Protein AF-A0A2J7ZTP8-F1 (afdb_monomer_lite)

InterPro domains:
  IPR006076 FAD dependent oxidoreductase [PF01266] (6-128)
  IPR036188 FAD/NAD(P)-binding domain superfamily [G3DSA:3.50.50.60] (7-91)
  IPR036188 FAD/NAD(P)-binding domain superfamily [SSF51905] (6-85)

Secondary structure (DSSP, 8-state):
---TTT-----HHHHHHHHHHHHHTTTPPPPPS-EEEEEEESSGGG-EEEEEEETTEEEE-S------GGGTTHHHHHHHHTTS-GGGS------B--EEEE--SS---S--EE--EEE---------PPP----------------PPP-------PEEE--EEEE-TTS-EEEE---BTTSPPPTT-GGGPPP-HHHHHHHHHHHHHH-GGG-S-EE--HHHHHHHHHHSPP-----PPPPP---

pLDDT: mean 74.75, std 25.13, range [25.3, 98.56]

Sequence (247 aa):
MGGPTTTAQVHPALLTRALIAAAVARGAVLVRGCAEGLRVEGGGQERRVTGVLVDGSVLPADAAVVAMGPWSDALRGWLAAAGLPASCAPRISGQKYHSVVLRPHAPVTNHMLFTGFNGGVETATPSLGSSAHTGSASSRRANNTHAQPPASSGARVGRSVEPELYPRPDGTVYACGEPQSDVPVPPGGAAEVTVDAARADSIVAAAASLASCLKGRQQQHQQQQQQHQQQQPVPCFQATKPAGDSS

Radius of gyration: 28.84 Å; chains: 1; bounding box: 101×72×66 Å

Structure (mmCIF, N/CA/C/O backbone):
data_AF-A0A2J7ZTP8-F1
#
_entry.id   AF-A0A2J7ZTP8-F1
#
loop_
_atom_site.group_PDB
_atom_site.id
_atom_site.type_symbol
_atom_site.label_ato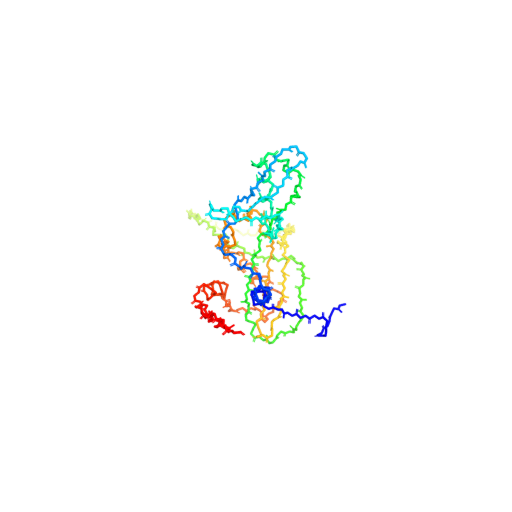m_id
_atom_site.label_alt_id
_atom_site.label_comp_id
_atom_site.label_asym_id
_atom_site.label_entity_id
_atom_site.label_seq_id
_atom_site.pdbx_PDB_ins_code
_atom_site.Cartn_x
_atom_site.Cartn_y
_atom_site.Cartn_z
_atom_site.occupancy
_atom_site.B_iso_or_equiv
_atom_site.auth_seq_id
_atom_site.auth_comp_id
_atom_site.auth_asym_id
_atom_site.auth_atom_id
_atom_site.pdbx_PDB_model_num
ATOM 1 N N . MET A 1 1 ? 19.315 -18.081 -3.385 1.00 59.41 1 MET A N 1
ATOM 2 C CA . MET A 1 1 ? 18.515 -17.365 -4.404 1.00 59.41 1 MET A CA 1
ATOM 3 C C . MET A 1 1 ? 17.276 -18.184 -4.714 1.00 59.41 1 MET A C 1
ATOM 5 O O . MET A 1 1 ? 17.385 -19.403 -4.749 1.00 59.41 1 MET A O 1
ATOM 9 N N . GLY A 1 2 ? 16.119 -17.541 -4.883 1.00 66.69 2 GLY A N 1
ATOM 10 C CA . GLY A 1 2 ? 14.907 -18.214 -5.359 1.00 66.69 2 GLY A CA 1
ATOM 11 C C . GLY A 1 2 ? 14.953 -18.480 -6.872 1.00 66.69 2 GLY A C 1
ATOM 12 O O . GLY A 1 2 ? 15.763 -17.882 -7.574 1.00 66.69 2 GLY A O 1
ATOM 13 N N . GLY A 1 3 ? 14.113 -19.389 -7.366 1.00 73.19 3 GLY A N 1
ATOM 14 C CA . GLY A 1 3 ? 14.010 -19.775 -8.778 1.00 73.19 3 GLY A CA 1
ATOM 15 C C . GLY A 1 3 ? 12.546 -19.891 -9.222 1.00 73.19 3 GLY A C 1
ATOM 16 O O . GLY A 1 3 ? 11.662 -19.639 -8.409 1.00 73.19 3 GLY A O 1
ATOM 17 N N . PRO A 1 4 ? 12.251 -20.308 -10.468 1.00 78.88 4 PRO A N 1
ATOM 18 C CA . PRO A 1 4 ? 10.886 -20.289 -11.017 1.00 78.88 4 PRO A CA 1
ATOM 19 C C . PRO A 1 4 ? 9.835 -21.083 -10.224 1.00 78.88 4 PRO A C 1
ATOM 21 O O . PRO A 1 4 ? 8.642 -20.851 -10.381 1.00 78.88 4 PRO A O 1
ATOM 24 N N . THR A 1 5 ? 10.262 -22.030 -9.385 1.00 86.94 5 THR A N 1
ATOM 25 C CA . THR A 1 5 ? 9.388 -22.822 -8.506 1.00 86.94 5 THR A CA 1
ATOM 26 C C . THR A 1 5 ? 9.179 -22.199 -7.123 1.00 86.94 5 THR A C 1
ATOM 28 O O . THR A 1 5 ? 8.314 -22.651 -6.379 1.00 86.94 5 THR A O 1
ATOM 31 N N . THR A 1 6 ? 9.971 -21.189 -6.752 1.00 85.75 6 THR A N 1
ATOM 32 C CA . THR A 1 6 ? 9.978 -20.573 -5.414 1.00 85.75 6 THR A CA 1
ATOM 33 C C . THR A 1 6 ? 9.795 -19.058 -5.435 1.00 85.75 6 THR A C 1
ATOM 35 O O . THR A 1 6 ? 9.633 -18.452 -4.378 1.00 85.75 6 THR A O 1
ATOM 38 N N . THR A 1 7 ? 9.793 -18.433 -6.615 1.00 81.94 7 THR A N 1
ATOM 39 C CA . THR A 1 7 ? 9.526 -17.006 -6.801 1.00 81.94 7 THR A CA 1
ATOM 40 C C . THR A 1 7 ? 8.473 -16.792 -7.876 1.00 81.94 7 THR A C 1
ATOM 42 O O . THR A 1 7 ? 8.388 -17.527 -8.858 1.00 81.94 7 THR A O 1
ATOM 45 N N . ALA A 1 8 ? 7.660 -15.758 -7.690 1.00 82.75 8 ALA A N 1
ATOM 46 C CA . ALA A 1 8 ? 6.673 -15.329 -8.663 1.00 82.75 8 ALA A CA 1
ATOM 47 C C . ALA A 1 8 ? 6.577 -13.804 -8.648 1.00 82.75 8 ALA A C 1
ATOM 49 O O . ALA A 1 8 ? 6.705 -13.171 -7.600 1.00 82.75 8 ALA A O 1
ATOM 50 N N . GLN A 1 9 ? 6.323 -13.219 -9.814 1.00 82.62 9 GLN A N 1
ATOM 51 C CA . GLN A 1 9 ? 5.843 -11.847 -9.912 1.00 82.62 9 GLN A CA 1
ATOM 52 C C . GLN A 1 9 ? 4.316 -11.879 -9.930 1.00 82.62 9 GLN A C 1
ATOM 54 O O . GLN A 1 9 ? 3.710 -12.697 -10.621 1.00 82.62 9 GLN A O 1
ATOM 59 N N . VAL A 1 10 ? 3.690 -10.977 -9.185 1.00 86.44 10 VAL A N 1
ATOM 60 C CA . VAL A 1 10 ? 2.233 -10.815 -9.155 1.00 86.44 10 VAL A CA 1
ATOM 61 C C . VAL A 1 10 ? 1.872 -9.408 -9.589 1.00 86.44 10 VAL A C 1
ATOM 63 O O . VAL A 1 10 ? 2.667 -8.483 -9.446 1.00 86.44 10 VAL A O 1
ATOM 66 N N . HIS A 1 11 ? 0.649 -9.224 -10.078 1.00 86.06 11 HIS A N 1
ATOM 67 C CA . HIS A 1 11 ? 0.088 -7.892 -10.256 1.00 86.06 11 HIS A CA 1
ATOM 68 C C . HIS A 1 11 ? -0.512 -7.431 -8.916 1.00 86.06 11 HIS A C 1
ATOM 70 O O . HIS A 1 11 ? -1.573 -7.943 -8.544 1.00 86.06 11 HIS A O 1
ATOM 76 N N . PRO A 1 12 ? 0.074 -6.447 -8.202 1.00 88.12 12 PRO A N 1
ATOM 77 C CA . PRO A 1 12 ? -0.329 -6.143 -6.825 1.00 88.12 12 PRO A CA 1
ATOM 78 C C . PRO A 1 12 ? -1.813 -5.787 -6.698 1.00 88.12 12 PRO A C 1
ATOM 80 O O . PRO A 1 12 ? -2.516 -6.348 -5.866 1.00 88.12 12 PRO A O 1
ATOM 83 N N . ALA A 1 13 ? -2.335 -4.940 -7.594 1.00 88.25 13 ALA A N 1
ATOM 84 C CA . ALA A 1 13 ? -3.748 -4.560 -7.554 1.00 88.25 13 ALA A CA 1
ATOM 85 C C . ALA A 1 13 ? -4.714 -5.742 -7.771 1.00 88.25 13 ALA A C 1
ATOM 87 O O . ALA A 1 13 ? -5.760 -5.796 -7.127 1.00 88.25 13 ALA A O 1
ATOM 88 N N . LEU A 1 14 ? -4.380 -6.691 -8.655 1.00 92.56 14 LEU A N 1
ATOM 89 C CA . LEU A 1 14 ? -5.219 -7.870 -8.886 1.00 92.56 14 LEU A CA 1
ATOM 90 C C . LEU A 1 14 ? -5.150 -8.828 -7.697 1.00 92.56 14 LEU A C 1
ATOM 92 O O . LEU A 1 14 ? -6.191 -9.326 -7.277 1.00 92.56 14 LEU A O 1
ATOM 96 N N . LEU A 1 15 ? -3.962 -9.021 -7.114 1.00 94.81 15 LEU A N 1
ATOM 97 C CA . LEU A 1 15 ? -3.799 -9.815 -5.898 1.00 94.81 15 LEU A CA 1
ATOM 98 C C . LEU A 1 15 ? -4.639 -9.241 -4.749 1.00 94.81 15 LEU A C 1
ATOM 100 O O . LEU A 1 15 ? -5.431 -9.968 -4.156 1.00 94.81 15 LEU A O 1
ATOM 104 N N . THR A 1 16 ? -4.541 -7.935 -4.478 1.00 95.25 16 THR A N 1
ATOM 105 C CA . THR A 1 16 ? -5.334 -7.275 -3.429 1.00 95.25 16 THR A CA 1
ATOM 106 C C . THR A 1 16 ? -6.833 -7.443 -3.669 1.00 95.25 16 THR A C 1
ATOM 108 O O . THR A 1 16 ? -7.566 -7.806 -2.752 1.00 95.25 16 THR A O 1
ATOM 111 N N . ARG A 1 17 ? -7.306 -7.233 -4.905 1.00 96.06 17 ARG A N 1
ATOM 112 C CA . ARG A 1 17 ? -8.724 -7.418 -5.255 1.00 96.06 17 ARG A CA 1
ATOM 113 C C . ARG A 1 17 ? -9.182 -8.858 -5.037 1.00 96.06 17 ARG A C 1
ATOM 115 O O . ARG A 1 17 ? -10.258 -9.058 -4.485 1.00 96.06 17 ARG A O 1
ATOM 122 N N . ALA A 1 18 ? -8.371 -9.840 -5.427 1.00 97.38 18 ALA A N 1
ATOM 123 C CA . ALA A 1 18 ? -8.681 -11.251 -5.233 1.00 97.38 18 ALA A CA 1
ATOM 124 C C . ALA A 1 18 ? -8.757 -11.623 -3.744 1.00 97.38 18 ALA A C 1
ATOM 126 O O . ALA A 1 18 ? -9.699 -12.297 -3.333 1.00 97.38 18 ALA A O 1
ATOM 127 N N . LEU A 1 19 ? -7.819 -11.139 -2.922 1.00 97.88 19 LEU A N 1
ATOM 128 C CA . LEU A 1 19 ? -7.823 -11.372 -1.474 1.00 97.88 19 LEU A CA 1
ATOM 129 C C . LEU A 1 19 ? -9.050 -10.749 -0.796 1.00 97.88 19 LEU A C 1
ATOM 131 O O . LEU A 1 19 ? -9.714 -11.415 -0.004 1.00 97.88 19 LEU A O 1
ATOM 135 N N . ILE A 1 20 ? -9.399 -9.507 -1.148 1.00 98.00 20 ILE A N 1
ATOM 136 C CA . ILE A 1 20 ? -10.604 -8.842 -0.635 1.00 98.00 20 ILE A CA 1
ATOM 137 C C . ILE A 1 20 ? -11.869 -9.582 -1.077 1.00 98.00 20 ILE A C 1
ATOM 139 O O . ILE A 1 20 ? -12.732 -9.858 -0.247 1.00 98.00 20 ILE A O 1
ATOM 143 N N . ALA A 1 21 ? -11.973 -9.965 -2.352 1.00 97.69 21 ALA A N 1
ATOM 144 C CA . ALA A 1 21 ? -13.114 -10.729 -2.852 1.00 97.69 21 ALA A CA 1
ATOM 145 C C . ALA A 1 21 ? -13.264 -12.069 -2.114 1.00 97.69 21 ALA A C 1
ATOM 147 O O . ALA A 1 21 ? -14.368 -12.444 -1.725 1.00 97.69 21 ALA A O 1
ATOM 148 N N . ALA A 1 22 ? -12.154 -12.761 -1.853 1.00 98.50 22 ALA A N 1
ATOM 149 C CA . ALA A 1 22 ? -12.145 -14.012 -1.106 1.00 98.50 22 ALA A CA 1
ATOM 150 C C . ALA A 1 22 ? -12.544 -13.835 0.372 1.00 98.50 22 ALA A C 1
ATOM 152 O O . ALA A 1 22 ? -13.130 -14.751 0.952 1.00 98.50 22 ALA A O 1
ATOM 153 N N . ALA A 1 23 ? -12.237 -12.692 0.992 1.00 98.25 23 ALA A N 1
ATOM 154 C CA . ALA A 1 23 ? -12.706 -12.360 2.337 1.00 98.25 23 ALA A CA 1
ATOM 155 C C . ALA A 1 23 ? -14.214 -12.058 2.347 1.00 98.25 23 ALA A C 1
ATOM 157 O O . ALA A 1 23 ? -14.940 -12.584 3.190 1.00 98.25 23 ALA A O 1
ATOM 158 N N . VAL A 1 24 ? -14.701 -11.281 1.374 1.00 98.44 24 VAL A N 1
ATOM 159 C CA . VAL A 1 24 ? -16.133 -10.968 1.229 1.00 98.44 24 VAL A CA 1
ATOM 160 C C . VAL A 1 24 ? -16.957 -12.231 0.980 1.00 98.44 24 VAL A C 1
ATOM 162 O O . VAL A 1 24 ? -17.985 -12.430 1.620 1.00 98.44 24 VAL A O 1
ATOM 165 N N . ALA A 1 25 ? -16.469 -13.148 0.142 1.00 98.31 25 ALA A N 1
ATOM 166 C CA . ALA A 1 25 ? -17.105 -14.448 -0.088 1.00 98.31 25 ALA A CA 1
ATOM 167 C C . ALA A 1 25 ? -17.212 -15.316 1.184 1.00 98.31 25 ALA A C 1
ATOM 169 O O . ALA A 1 25 ? -18.030 -16.229 1.236 1.00 98.31 25 ALA A O 1
ATOM 170 N N . ARG A 1 26 ? -16.404 -15.031 2.215 1.00 98.56 26 ARG A N 1
ATOM 171 C CA . ARG A 1 26 ? -16.456 -15.677 3.538 1.00 98.56 26 ARG A CA 1
ATOM 172 C C . ARG A 1 26 ? -17.257 -14.879 4.574 1.00 98.56 26 ARG A C 1
ATOM 174 O O . ARG A 1 26 ? -17.213 -15.214 5.752 1.00 98.56 26 ARG A O 1
ATOM 181 N N . GLY A 1 27 ? -17.981 -13.842 4.153 1.00 98.25 27 GLY A N 1
ATOM 182 C CA . GLY A 1 27 ? -18.868 -13.053 5.010 1.00 98.25 27 GLY A CA 1
ATOM 183 C C . GLY A 1 27 ? -18.291 -11.725 5.503 1.00 98.25 27 GLY A C 1
ATOM 184 O O . GLY A 1 27 ? -18.960 -11.036 6.269 1.00 98.25 27 GLY A O 1
ATOM 185 N N . ALA A 1 28 ? -17.086 -11.328 5.078 1.00 98.06 28 ALA A N 1
ATOM 186 C CA . ALA A 1 28 ? -16.592 -9.986 5.379 1.00 98.06 28 ALA A CA 1
ATOM 187 C C . ALA A 1 28 ? -17.399 -8.915 4.622 1.00 98.06 28 ALA A C 1
ATOM 189 O O . ALA A 1 28 ? -17.805 -9.113 3.477 1.00 98.06 28 ALA A O 1
ATOM 190 N N . VAL A 1 29 ? -17.569 -7.742 5.231 1.00 97.44 29 VAL A N 1
ATOM 191 C CA . VAL A 1 29 ? -18.181 -6.579 4.577 1.00 97.44 29 VAL A CA 1
ATOM 192 C C . VAL A 1 29 ? -17.081 -5.601 4.183 1.00 97.44 29 VAL A C 1
ATOM 194 O O . VAL A 1 29 ? -16.321 -5.135 5.029 1.00 97.44 29 VAL A O 1
ATOM 197 N N . LEU A 1 30 ? -16.990 -5.286 2.889 1.00 96.62 30 LEU A N 1
ATOM 198 C CA . LEU A 1 30 ? -16.083 -4.255 2.395 1.00 96.62 30 LEU A CA 1
ATOM 199 C C . LEU A 1 30 ? -16.766 -2.889 2.472 1.00 96.62 30 LEU A C 1
ATOM 201 O O . LEU A 1 30 ? -17.720 -2.632 1.740 1.00 96.62 30 LEU A O 1
ATOM 205 N N . VAL A 1 31 ? -16.216 -1.996 3.291 1.00 95.94 31 VAL A N 1
ATOM 206 C CA . VAL A 1 31 ? -16.596 -0.581 3.320 1.00 95.94 31 VAL A CA 1
ATOM 207 C C . VAL A 1 31 ? -15.525 0.230 2.597 1.00 95.94 31 VAL A C 1
ATOM 209 O O . VAL A 1 31 ? -14.333 0.057 2.846 1.00 95.94 31 VAL A O 1
ATOM 212 N N . ARG A 1 32 ? -15.943 1.096 1.669 1.00 94.69 32 ARG A N 1
ATOM 213 C CA . ARG A 1 32 ? -15.068 2.069 1.004 1.00 94.69 32 ARG A CA 1
ATOM 214 C C . ARG A 1 32 ? -15.322 3.435 1.625 1.00 94.69 32 ARG A C 1
ATOM 216 O O . ARG A 1 32 ? -16.438 3.923 1.513 1.00 94.69 32 ARG A O 1
ATOM 223 N N . GLY A 1 33 ? -14.297 4.007 2.241 1.00 93.25 33 GLY A N 1
ATOM 224 C CA . GLY A 1 33 ? -14.346 5.309 2.899 1.00 93.25 33 GLY A CA 1
ATOM 225 C C . GLY A 1 33 ? -12.999 5.662 3.522 1.00 93.25 33 GLY A C 1
ATOM 226 O O . GLY A 1 33 ? -12.070 4.844 3.495 1.00 93.25 33 GLY A O 1
ATOM 227 N N . CYS A 1 34 ? -12.881 6.867 4.066 1.00 94.62 34 CYS A N 1
ATOM 228 C CA . CYS A 1 34 ? -11.710 7.323 4.800 1.00 94.62 34 CYS A CA 1
ATOM 229 C C . CYS A 1 34 ? -11.894 7.053 6.294 1.00 94.62 34 CYS A C 1
ATOM 231 O O . CYS A 1 34 ? -12.847 7.536 6.896 1.00 94.62 34 CYS A O 1
ATOM 233 N N . ALA A 1 35 ? -10.990 6.285 6.907 1.00 95.44 35 ALA A N 1
ATOM 234 C CA . ALA A 1 35 ? -10.964 6.153 8.360 1.00 95.44 35 ALA A CA 1
ATOM 235 C C . ALA A 1 35 ? -10.335 7.411 8.977 1.00 95.44 35 ALA A C 1
ATOM 23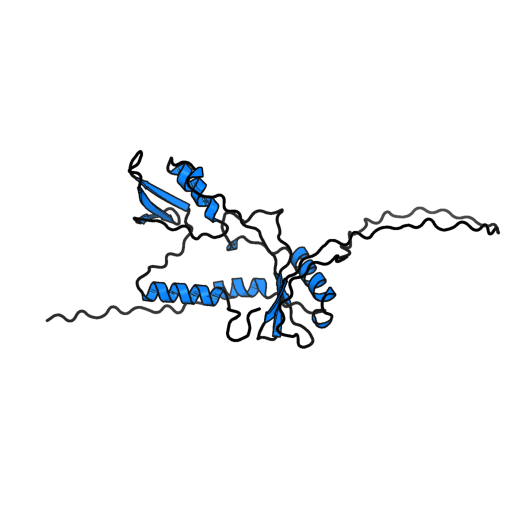7 O O . ALA A 1 35 ? -9.232 7.804 8.605 1.00 95.44 35 ALA A O 1
ATOM 238 N N . GLU A 1 36 ? -11.032 8.017 9.931 1.00 95.38 36 GLU A N 1
ATOM 239 C CA . GLU A 1 36 ? -10.715 9.345 10.474 1.00 95.38 36 GLU A CA 1
ATOM 240 C C . GLU A 1 36 ? -10.457 9.323 11.984 1.00 95.38 36 GLU A C 1
ATOM 242 O O . GLU A 1 36 ? -9.932 10.290 12.539 1.00 95.38 36 GLU A O 1
ATOM 247 N N . GLY A 1 37 ? -10.819 8.235 12.667 1.00 95.88 37 GLY A N 1
ATOM 248 C CA . GLY A 1 37 ? -10.725 8.160 14.118 1.00 95.88 37 GLY A CA 1
ATOM 249 C C . GLY A 1 37 ? -11.194 6.842 14.717 1.00 95.88 37 GLY A C 1
ATOM 250 O O . GLY A 1 37 ? -11.766 5.984 14.045 1.00 95.88 37 GLY A O 1
ATOM 251 N N . LEU A 1 38 ? -10.982 6.707 16.024 1.00 96.12 38 LEU A N 1
ATOM 252 C CA . LEU A 1 38 ? -11.539 5.632 16.840 1.00 96.12 38 LEU A CA 1
ATOM 253 C C . LEU A 1 38 ? -12.601 6.199 17.773 1.00 96.12 38 LEU A C 1
ATOM 255 O O . LEU A 1 38 ? -12.416 7.268 18.356 1.00 96.12 38 LEU A O 1
ATOM 259 N N . ARG A 1 39 ? -13.675 5.439 17.978 1.00 95.31 39 ARG A N 1
ATOM 260 C CA . ARG A 1 39 ? -14.579 5.650 19.102 1.00 95.31 39 ARG A CA 1
ATOM 261 C C . ARG A 1 39 ? -14.152 4.739 20.244 1.00 95.31 39 ARG A C 1
ATOM 263 O O . ARG A 1 39 ? -14.039 3.526 20.072 1.00 95.31 39 ARG A O 1
ATOM 270 N N . VAL A 1 40 ? -13.896 5.347 21.395 1.00 93.81 40 VAL A N 1
ATOM 271 C CA . VAL A 1 40 ? -13.475 4.665 22.619 1.00 93.81 40 VAL A CA 1
ATOM 272 C C . VAL A 1 40 ? -14.421 5.082 23.733 1.00 93.81 40 VAL A C 1
ATOM 274 O O . VAL A 1 40 ? -14.728 6.265 23.874 1.00 93.81 40 VAL A O 1
ATOM 277 N N . GLU A 1 41 ? -14.878 4.115 24.515 1.00 92.44 41 GLU A N 1
ATOM 278 C CA . GLU A 1 41 ? -15.743 4.339 25.674 1.00 92.44 41 GLU A CA 1
ATOM 279 C C . GLU A 1 41 ? -15.098 3.759 26.940 1.00 92.44 41 GLU A C 1
ATOM 281 O O . GLU A 1 41 ? -14.129 2.998 26.864 1.00 92.44 41 GLU A O 1
ATOM 286 N N . GLY A 1 42 ? -15.614 4.152 28.107 1.00 87.44 42 GLY A N 1
ATOM 287 C CA . GLY A 1 42 ? -15.060 3.798 29.418 1.00 87.44 42 GLY A CA 1
ATOM 288 C C . GLY A 1 42 ? -13.983 4.770 29.922 1.00 87.44 42 GLY A C 1
ATOM 289 O O . GLY A 1 42 ? -13.683 5.789 29.299 1.00 87.44 42 GLY A O 1
ATOM 290 N N . GLY A 1 43 ? -13.396 4.458 31.080 1.00 83.25 43 GLY A N 1
ATOM 291 C CA . GLY A 1 43 ? -12.380 5.280 31.745 1.00 83.25 43 GLY A CA 1
ATOM 292 C C . GLY A 1 43 ? -11.257 4.439 32.351 1.00 83.25 43 GLY A C 1
ATOM 293 O O . GLY A 1 43 ? -11.410 3.245 32.590 1.00 83.25 43 GLY A O 1
ATOM 294 N N . GLY A 1 44 ? -10.092 5.051 32.588 1.00 78.62 44 GLY A N 1
ATOM 295 C CA . GLY A 1 44 ? -8.959 4.351 33.203 1.00 78.62 44 GLY A CA 1
ATOM 296 C C . GLY A 1 44 ? -8.505 3.129 32.393 1.00 78.62 44 GLY A C 1
ATOM 297 O O . GLY A 1 44 ? -8.188 3.276 31.209 1.00 78.62 44 GLY A O 1
ATOM 298 N N . GLN A 1 45 ? -8.463 1.964 33.050 1.00 76.88 45 GLN A N 1
ATOM 299 C CA . GLN A 1 45 ? -8.075 0.660 32.484 1.00 76.88 45 GLN A CA 1
ATOM 300 C C . GLN A 1 45 ? -9.213 -0.047 31.724 1.00 76.88 45 GLN A C 1
ATOM 302 O O . GLN A 1 45 ? -8.954 -1.004 31.007 1.00 76.88 45 GLN A O 1
ATOM 307 N N . GLU A 1 46 ? -10.457 0.421 31.842 1.00 84.81 46 GLU A N 1
ATOM 308 C CA . GLU A 1 46 ? -11.634 -0.210 31.217 1.00 84.81 46 GLU A CA 1
ATOM 309 C C . GLU A 1 46 ? -11.937 0.351 29.822 1.00 84.81 46 GLU A C 1
ATOM 311 O O . GLU A 1 46 ? -12.976 0.062 29.230 1.00 84.81 46 GLU A O 1
ATOM 316 N N . ARG A 1 47 ? -11.039 1.184 29.283 1.00 88.69 47 ARG A N 1
ATOM 317 C CA . ARG A 1 47 ? -11.227 1.778 27.963 1.00 88.69 47 ARG A CA 1
ATOM 318 C C . ARG A 1 47 ? -11.219 0.715 26.877 1.00 88.69 47 ARG A C 1
ATOM 320 O O . ARG A 1 47 ? -10.279 -0.070 26.768 1.00 88.69 47 ARG A O 1
ATOM 327 N N . ARG A 1 48 ? -12.236 0.757 26.019 1.00 92.25 48 ARG A N 1
ATOM 328 C CA . ARG A 1 48 ? -12.396 -0.183 24.911 1.00 92.25 48 ARG A CA 1
ATOM 329 C C . ARG A 1 48 ? -12.830 0.539 23.646 1.00 92.25 48 ARG A C 1
ATOM 331 O O . ARG A 1 48 ? -13.611 1.487 23.696 1.00 92.25 48 ARG A O 1
ATOM 338 N N . VAL A 1 49 ? -12.316 0.074 22.511 1.00 95.19 49 VAL A N 1
ATOM 339 C CA . VAL A 1 49 ? -12.810 0.493 21.197 1.00 95.19 49 VAL A CA 1
ATOM 340 C C . VAL A 1 49 ? -14.251 0.011 21.040 1.00 95.19 49 VAL A C 1
ATOM 342 O O . VAL A 1 49 ? -14.564 -1.141 21.338 1.00 95.19 49 VAL A O 1
ATOM 345 N N . THR A 1 50 ? -15.121 0.908 20.593 1.00 96.81 50 THR A N 1
ATOM 346 C CA . THR A 1 50 ? -16.525 0.609 20.273 1.00 96.81 50 THR A CA 1
ATOM 347 C C . THR A 1 50 ? -16.875 0.948 18.827 1.00 96.81 50 THR A C 1
ATOM 349 O O . THR A 1 50 ? -17.960 0.611 18.351 1.00 96.81 50 THR A O 1
ATOM 352 N N . GLY A 1 51 ? -15.953 1.571 18.088 1.00 97.25 51 GLY A N 1
ATOM 353 C CA . GLY A 1 51 ? -16.119 1.801 16.663 1.00 97.25 51 GLY A CA 1
ATOM 354 C C . GLY A 1 51 ? -14.957 2.524 16.001 1.00 97.25 51 GLY A C 1
ATOM 355 O O . GLY A 1 51 ? -13.996 2.948 16.646 1.00 97.25 51 GLY A O 1
ATOM 356 N N . VAL A 1 52 ? -15.083 2.685 14.690 1.00 97.75 52 VAL A N 1
ATOM 357 C CA . VAL A 1 52 ? -14.173 3.446 13.830 1.00 97.75 52 VAL A CA 1
ATOM 358 C C . VAL A 1 52 ? -14.982 4.542 13.146 1.00 97.75 52 VAL A C 1
ATOM 360 O O . VAL A 1 52 ? -16.067 4.277 12.634 1.00 97.75 52 VAL A O 1
ATOM 363 N N . LEU A 1 53 ? -14.477 5.773 13.155 1.00 97.25 53 LEU A N 1
ATOM 364 C CA . LEU A 1 53 ? -15.061 6.875 12.396 1.00 97.25 53 LEU A CA 1
ATOM 365 C C . LEU A 1 53 ? -14.635 6.735 10.933 1.00 97.25 53 LEU A C 1
ATOM 367 O O . LEU A 1 53 ? -13.437 6.715 10.652 1.00 97.25 53 LEU A O 1
ATOM 371 N N . VAL A 1 54 ? -15.603 6.618 10.030 1.00 96.88 54 VAL A N 1
ATOM 372 C CA . VAL A 1 54 ? -15.399 6.521 8.584 1.00 96.88 54 VAL A CA 1
ATOM 373 C C . VAL A 1 54 ? -16.301 7.530 7.885 1.00 96.88 54 VAL A C 1
ATOM 375 O O . VAL A 1 54 ? -17.520 7.462 8.043 1.00 96.88 54 VAL A O 1
ATOM 378 N N . ASP A 1 55 ? -15.705 8.464 7.141 1.00 95.19 55 ASP A N 1
ATOM 379 C CA . ASP A 1 55 ? -16.395 9.568 6.454 1.00 95.19 55 ASP A CA 1
ATOM 380 C C . ASP A 1 55 ? -17.422 10.282 7.364 1.00 95.19 55 ASP A C 1
ATOM 382 O O . ASP A 1 55 ? -18.604 10.426 7.034 1.00 95.19 55 ASP A O 1
ATOM 386 N N . GLY A 1 56 ? -17.005 10.652 8.580 1.00 94.88 56 GLY A N 1
ATOM 387 C CA . GLY A 1 56 ? -17.867 11.287 9.583 1.00 94.88 56 GLY A CA 1
ATOM 388 C C . GLY A 1 56 ? -18.906 10.384 10.270 1.00 94.88 56 GLY A C 1
ATOM 389 O O . GLY A 1 56 ? -19.581 10.842 11.193 1.00 94.88 56 GLY A O 1
ATOM 390 N N . SER A 1 57 ? -19.034 9.108 9.889 1.00 96.56 57 SER A N 1
ATOM 391 C CA . SER A 1 57 ? -19.985 8.153 10.481 1.00 96.56 57 SER A CA 1
ATOM 392 C C . SER A 1 57 ? -19.292 7.080 11.319 1.00 96.56 57 SER A C 1
ATOM 394 O O . SER A 1 57 ? -18.222 6.593 10.971 1.00 96.56 57 SER A O 1
ATOM 396 N N . VAL A 1 58 ? -19.897 6.667 12.435 1.00 97.25 58 VAL A N 1
ATOM 397 C CA . VAL A 1 58 ? -19.320 5.614 13.286 1.00 97.25 58 VAL A CA 1
ATOM 398 C C . VAL A 1 58 ? -19.738 4.239 12.774 1.00 97.25 58 VAL A C 1
ATOM 400 O O . VAL A 1 58 ? -20.922 3.908 12.770 1.00 97.25 58 VAL A O 1
ATOM 403 N N . LEU A 1 59 ? -18.755 3.416 12.413 1.00 97.56 59 LEU A N 1
ATOM 404 C CA . LEU A 1 59 ? -18.921 1.981 12.209 1.00 97.56 59 LEU A CA 1
ATOM 405 C C . LEU A 1 59 ? -18.681 1.254 13.541 1.00 97.56 59 LEU A C 1
ATOM 407 O O . LEU A 1 59 ? -17.558 1.320 14.053 1.00 97.56 59 LEU A O 1
ATOM 411 N N . PRO A 1 60 ? -19.689 0.572 14.117 1.00 97.69 60 PRO A N 1
ATOM 412 C CA . PRO A 1 60 ? -19.525 -0.168 15.363 1.00 97.69 60 PRO A CA 1
ATOM 413 C C . PRO A 1 60 ? -18.487 -1.282 15.225 1.00 97.69 60 PRO A C 1
ATOM 415 O O . PRO A 1 60 ? -18.507 -2.044 14.259 1.00 97.69 60 PRO A O 1
ATOM 418 N N . ALA A 1 61 ? -17.583 -1.377 16.195 1.00 96.88 61 ALA A N 1
ATOM 419 C CA . ALA A 1 61 ? -16.543 -2.392 16.218 1.00 96.88 61 ALA A CA 1
ATOM 420 C C . ALA A 1 61 ? -16.039 -2.629 17.641 1.00 96.88 61 ALA A C 1
ATOM 422 O O . ALA A 1 61 ? -15.719 -1.699 18.371 1.00 96.88 61 ALA A O 1
ATOM 423 N N . ASP A 1 62 ? -15.895 -3.896 17.997 1.00 96.25 62 ASP A N 1
ATOM 424 C CA . ASP A 1 62 ? -15.362 -4.341 19.285 1.00 96.25 62 ASP A CA 1
ATOM 425 C C . ASP A 1 62 ? -13.829 -4.324 19.358 1.00 96.25 62 ASP A C 1
ATOM 427 O O . ASP A 1 62 ? -13.232 -4.347 20.437 1.00 96.25 62 ASP A O 1
ATOM 431 N N . ALA A 1 63 ? -13.195 -4.319 18.188 1.00 95.38 63 ALA A N 1
ATOM 432 C CA . ALA A 1 63 ? -11.761 -4.265 17.989 1.00 95.38 63 ALA A CA 1
ATOM 433 C C . ALA A 1 63 ? -11.467 -3.593 16.642 1.00 95.38 63 ALA A C 1
ATOM 435 O O . ALA A 1 63 ? -12.240 -3.724 15.693 1.00 95.38 63 ALA A O 1
ATOM 436 N N . ALA A 1 64 ? -10.327 -2.911 16.547 1.00 95.31 64 ALA A N 1
ATOM 437 C CA . ALA A 1 64 ? -9.852 -2.301 15.311 1.00 95.31 64 ALA A CA 1
ATOM 438 C C . ALA A 1 64 ? -8.416 -2.750 15.022 1.00 95.31 64 ALA A C 1
ATOM 440 O O . ALA A 1 64 ? -7.552 -2.692 15.898 1.00 95.31 64 ALA A O 1
ATOM 441 N N . VAL A 1 65 ? -8.158 -3.178 13.785 1.00 96.12 65 VAL A N 1
ATOM 442 C CA . VAL A 1 65 ? -6.814 -3.508 13.294 1.00 96.12 65 VAL A CA 1
ATOM 443 C C . VAL A 1 65 ? -6.380 -2.418 12.325 1.00 96.12 65 VAL A C 1
ATOM 445 O O . VAL A 1 65 ? -7.047 -2.168 11.323 1.00 96.12 65 VAL A O 1
ATOM 448 N N . VAL A 1 66 ? -5.250 -1.774 12.611 1.00 94.75 66 VAL A N 1
ATOM 449 C CA . VAL A 1 66 ? -4.699 -0.718 11.757 1.00 94.75 66 VAL A CA 1
ATOM 450 C C . VAL A 1 66 ? -3.715 -1.324 10.762 1.00 94.75 66 VAL A C 1
ATOM 452 O O . VAL A 1 66 ? -2.634 -1.768 11.135 1.00 94.75 66 VAL A O 1
ATOM 455 N N . ALA A 1 67 ? -4.096 -1.319 9.485 1.00 95.56 67 ALA A N 1
ATOM 456 C CA . ALA A 1 67 ? -3.292 -1.814 8.365 1.00 95.56 67 ALA A CA 1
ATOM 457 C C . ALA A 1 67 ? -3.163 -0.750 7.256 1.00 95.56 67 ALA A C 1
ATOM 459 O O . ALA A 1 67 ? -3.315 -1.039 6.072 1.00 95.56 67 ALA A O 1
ATOM 460 N N . MET A 1 68 ? -2.910 0.507 7.641 1.00 94.31 68 MET A N 1
ATOM 461 C CA . MET A 1 68 ? -2.955 1.676 6.744 1.00 94.31 68 MET A CA 1
ATOM 462 C C . MET A 1 68 ? -1.601 2.007 6.100 1.00 94.31 68 MET A C 1
ATOM 464 O O . MET A 1 68 ? -1.392 3.119 5.619 1.00 94.31 68 MET A O 1
ATOM 468 N N . GLY A 1 69 ? -0.650 1.067 6.110 1.00 93.31 69 GLY A N 1
ATOM 469 C CA . GLY A 1 69 ? 0.683 1.253 5.533 1.00 93.31 69 GLY A CA 1
ATOM 470 C C . GLY A 1 69 ? 1.347 2.553 6.019 1.00 93.31 69 GLY A C 1
ATOM 471 O O . GLY A 1 69 ? 1.403 2.768 7.235 1.00 93.31 69 GLY A O 1
ATOM 472 N N . PRO A 1 70 ? 1.810 3.440 5.115 1.00 91.62 70 PRO A N 1
ATOM 473 C CA . PRO A 1 70 ? 2.504 4.674 5.489 1.00 91.62 70 PRO A CA 1
ATOM 474 C C . PRO A 1 70 ? 1.621 5.694 6.231 1.00 91.62 70 PRO A C 1
ATOM 476 O O . PRO A 1 70 ? 2.159 6.617 6.833 1.00 91.62 70 PRO A O 1
ATOM 479 N N . TRP A 1 71 ? 0.293 5.524 6.234 1.00 94.25 71 TRP A N 1
ATOM 480 C CA . TRP A 1 71 ? -0.651 6.379 6.968 1.00 94.25 71 TRP A CA 1
ATOM 481 C C . TRP A 1 71 ? -0.929 5.897 8.397 1.00 94.25 71 TRP A C 1
ATOM 483 O O . TRP A 1 71 ? -1.709 6.513 9.120 1.00 94.25 71 TRP A O 1
ATOM 493 N N . SER A 1 72 ? -0.290 4.811 8.843 1.00 95.19 72 SER A N 1
ATOM 494 C CA . SER A 1 72 ? -0.562 4.224 10.163 1.00 95.19 72 SER A CA 1
ATOM 495 C C . SER A 1 72 ? -0.198 5.137 11.345 1.00 95.19 72 SER A C 1
ATOM 497 O O . SER A 1 72 ? -0.742 4.931 12.429 1.00 95.19 72 SER A O 1
ATOM 499 N N . ASP A 1 73 ? 0.639 6.174 11.165 1.00 94.25 73 ASP A N 1
ATOM 500 C CA . ASP A 1 73 ? 0.911 7.164 12.231 1.00 94.25 73 ASP A CA 1
ATOM 501 C C . ASP A 1 73 ? -0.345 7.930 12.665 1.00 94.25 73 ASP A C 1
ATOM 503 O O . ASP A 1 73 ? -0.403 8.405 13.799 1.00 94.25 73 ASP A O 1
ATOM 507 N N . ALA A 1 74 ? -1.372 8.015 11.807 1.00 94.06 74 ALA A N 1
ATOM 508 C CA . ALA A 1 74 ? -2.639 8.672 12.130 1.00 94.06 74 ALA A CA 1
ATOM 509 C C . ALA A 1 74 ? -3.287 8.099 13.404 1.00 94.06 74 ALA A C 1
ATOM 511 O O . ALA A 1 74 ? -3.885 8.846 14.181 1.00 94.06 74 ALA A O 1
ATOM 512 N N . LEU A 1 75 ? -3.065 6.806 13.693 1.00 95.69 75 LEU A N 1
ATOM 513 C CA . LEU A 1 75 ? -3.521 6.154 14.923 1.00 95.69 75 LEU A CA 1
ATOM 514 C C . LEU A 1 75 ? -3.066 6.907 16.180 1.00 95.69 75 LEU A C 1
ATOM 516 O O . LEU A 1 75 ? -3.808 6.994 17.153 1.00 95.69 75 LEU A O 1
ATOM 520 N N . ARG A 1 76 ? -1.863 7.487 16.174 1.00 95.88 76 ARG A N 1
ATOM 521 C CA . ARG A 1 76 ? -1.341 8.239 17.321 1.00 95.88 76 ARG A CA 1
ATOM 522 C C . ARG A 1 76 ? -2.176 9.484 17.611 1.00 95.88 76 ARG A C 1
ATOM 524 O O . ARG A 1 76 ? -2.404 9.798 18.778 1.00 95.88 76 ARG A O 1
ATOM 531 N N . GLY A 1 77 ? -2.640 10.162 16.561 1.00 95.88 77 GLY A N 1
ATOM 532 C CA . GLY A 1 77 ? -3.571 11.284 16.667 1.00 95.88 77 GLY A CA 1
ATOM 533 C C . GLY A 1 77 ? -4.937 10.837 17.185 1.00 95.88 77 GLY A C 1
ATOM 534 O O . GLY A 1 77 ? -5.485 11.469 18.083 1.00 95.88 77 GLY A O 1
ATOM 535 N N . TRP A 1 78 ? -5.444 9.703 16.696 1.00 95.75 78 TRP A N 1
ATOM 536 C CA . TRP A 1 78 ? -6.726 9.141 17.137 1.00 95.75 78 TRP A CA 1
ATOM 537 C C . TRP A 1 78 ? -6.709 8.729 18.611 1.00 95.75 78 TRP A C 1
ATOM 539 O O . TRP A 1 78 ? -7.653 9.011 19.342 1.00 95.75 78 TRP A O 1
ATOM 549 N N . LEU A 1 79 ? -5.613 8.119 19.072 1.00 93.94 79 LEU A N 1
ATOM 550 C CA . LEU A 1 79 ? -5.417 7.775 20.480 1.00 93.94 79 LEU A CA 1
ATOM 551 C C . LEU A 1 79 ? -5.362 9.031 21.354 1.00 93.94 79 LEU A C 1
ATOM 553 O O . LEU A 1 79 ? -6.062 9.092 22.361 1.00 93.94 79 LEU A O 1
ATOM 557 N N . ALA A 1 80 ? -4.597 10.049 20.947 1.00 94.44 80 ALA A N 1
ATOM 558 C CA . ALA A 1 80 ? -4.529 11.319 21.668 1.00 94.44 80 ALA A CA 1
ATOM 559 C C . ALA A 1 80 ? -5.903 12.001 21.769 1.00 94.44 80 ALA A C 1
ATOM 561 O O . ALA A 1 80 ? -6.287 12.441 22.852 1.00 94.44 80 ALA A O 1
ATOM 562 N N . ALA A 1 81 ? -6.671 12.024 20.675 1.00 92.88 81 ALA A N 1
ATOM 563 C CA . ALA A 1 81 ? -8.035 12.551 20.653 1.00 92.88 81 ALA A CA 1
ATOM 564 C C . ALA A 1 81 ? -8.992 11.757 21.564 1.00 92.88 81 ALA A C 1
ATOM 566 O O . ALA A 1 81 ? -9.890 12.336 22.168 1.00 92.88 81 ALA A O 1
ATOM 567 N N . ALA A 1 82 ? -8.759 10.453 21.733 1.00 89.75 82 ALA A N 1
ATOM 568 C CA . ALA A 1 82 ? -9.470 9.591 22.680 1.00 89.75 82 ALA A CA 1
ATOM 569 C C . ALA A 1 82 ? -8.922 9.662 24.128 1.00 89.75 82 ALA A C 1
ATOM 571 O O . ALA A 1 82 ? -9.250 8.822 24.973 1.00 89.75 82 ALA A O 1
ATOM 572 N N . GLY A 1 83 ? -8.046 10.629 24.434 1.00 89.62 83 GLY A N 1
ATOM 573 C CA . GLY A 1 83 ? -7.448 10.812 25.759 1.00 89.62 83 GLY A CA 1
ATOM 574 C C . GLY A 1 83 ? -6.451 9.716 26.160 1.00 89.62 83 GLY A C 1
ATOM 575 O O . GLY A 1 83 ? -6.192 9.520 27.351 1.00 89.62 83 GLY A O 1
ATOM 576 N N . LEU A 1 84 ? -5.931 8.951 25.197 1.00 89.12 84 LEU A N 1
ATOM 577 C CA . LEU A 1 84 ? -4.899 7.931 25.387 1.00 89.12 84 LEU A CA 1
ATOM 578 C C . LEU A 1 84 ? -3.520 8.480 24.984 1.00 89.12 84 LEU A C 1
ATOM 580 O O . LEU A 1 84 ? -3.421 9.302 24.072 1.00 89.12 84 LEU A O 1
ATOM 584 N N . PRO A 1 85 ? -2.423 8.024 25.612 1.00 91.50 85 PRO A N 1
ATOM 585 C CA . PRO A 1 85 ? -1.088 8.427 25.192 1.00 91.50 85 PRO A CA 1
ATOM 586 C C . PRO A 1 85 ? -0.806 8.015 23.743 1.00 91.50 85 PRO A C 1
ATOM 588 O O . PRO A 1 85 ? -0.882 6.841 23.385 1.00 91.50 85 PRO A O 1
ATOM 591 N N . ALA A 1 86 ? -0.370 8.965 22.914 1.00 93.50 86 ALA A N 1
ATOM 592 C CA . ALA A 1 86 ? 0.082 8.686 21.548 1.00 93.50 86 ALA A CA 1
ATOM 593 C C . ALA A 1 86 ? 1.243 7.670 21.494 1.00 93.50 86 ALA A C 1
ATOM 595 O O . ALA A 1 86 ? 1.478 7.045 20.463 1.00 93.50 86 ALA A O 1
ATOM 596 N N . SER A 1 87 ? 1.990 7.509 22.592 1.00 93.69 87 SER A N 1
ATOM 597 C CA . SER A 1 87 ? 3.063 6.520 22.738 1.00 93.69 87 SER A CA 1
ATOM 598 C C . SER A 1 87 ? 2.575 5.070 22.760 1.00 93.69 87 SER A C 1
ATOM 600 O O . SER A 1 87 ? 3.398 4.177 22.584 1.00 93.69 87 SER A O 1
ATOM 602 N N . CYS A 1 88 ? 1.272 4.821 22.921 1.00 89.94 88 CYS A N 1
ATOM 603 C CA . CYS A 1 88 ? 0.697 3.477 22.835 1.00 89.94 88 CYS A CA 1
ATOM 604 C C . CYS A 1 88 ? 0.742 2.884 21.415 1.00 89.94 88 CYS A C 1
ATOM 606 O O . CYS A 1 88 ? 0.545 1.683 21.262 1.00 89.94 88 CYS A O 1
ATOM 608 N N . ALA A 1 89 ? 1.013 3.694 20.387 1.00 92.56 89 ALA A N 1
ATOM 609 C CA . ALA A 1 89 ? 1.208 3.233 19.016 1.00 92.56 89 ALA A CA 1
ATOM 610 C C . ALA A 1 89 ? 2.625 3.565 18.514 1.00 92.56 89 ALA A C 1
ATOM 612 O O . ALA A 1 89 ? 3.167 4.621 18.860 1.00 92.56 89 ALA A O 1
ATOM 613 N N . PRO A 1 90 ? 3.250 2.704 17.689 1.00 93.31 90 PRO A N 1
ATOM 614 C CA . PRO A 1 90 ? 4.566 2.977 17.118 1.00 93.31 90 PRO A CA 1
ATOM 615 C C . PRO A 1 90 ? 4.525 4.180 16.169 1.00 93.31 90 PRO A C 1
ATOM 617 O O . PRO A 1 90 ? 3.480 4.512 15.612 1.00 93.31 90 PRO A O 1
ATOM 620 N N . ARG A 1 91 ? 5.677 4.832 15.979 1.00 93.31 91 ARG A N 1
ATOM 621 C CA . ARG A 1 91 ? 5.860 5.800 14.889 1.00 93.31 91 ARG A CA 1
ATOM 622 C C . ARG A 1 91 ? 5.988 5.037 13.580 1.00 93.31 91 ARG A C 1
ATOM 624 O O . ARG A 1 91 ? 6.863 4.179 13.484 1.00 93.31 91 ARG A O 1
ATOM 631 N N . ILE A 1 92 ? 5.168 5.365 12.590 1.00 91.75 92 ILE A N 1
ATOM 632 C CA . ILE A 1 92 ? 5.257 4.772 11.250 1.00 91.75 92 ILE A CA 1
ATOM 633 C C . ILE A 1 92 ? 5.301 5.900 10.232 1.00 91.75 92 ILE A C 1
ATOM 635 O O . ILE A 1 92 ? 4.366 6.677 10.136 1.00 91.75 92 ILE A O 1
ATOM 639 N N . SER A 1 93 ? 6.372 5.994 9.454 1.00 86.56 93 SER A N 1
ATOM 640 C CA . SER A 1 93 ? 6.463 6.947 8.349 1.00 86.56 93 SER A CA 1
ATOM 641 C C . SER A 1 93 ? 6.547 6.216 7.016 1.00 86.56 93 SER A C 1
ATOM 643 O O . SER A 1 93 ? 6.921 5.044 6.942 1.00 86.56 93 SER A O 1
ATOM 645 N N . GLY A 1 94 ? 6.168 6.917 5.951 1.00 86.31 94 GLY A N 1
ATOM 646 C CA . GLY A 1 94 ? 6.331 6.448 4.585 1.00 86.31 94 GLY A CA 1
ATOM 647 C C . GLY A 1 94 ? 7.361 7.262 3.821 1.00 86.31 94 GLY A C 1
ATOM 648 O O . GLY A 1 94 ? 7.667 8.401 4.169 1.00 86.31 94 GLY A O 1
ATOM 649 N N . GLN A 1 95 ? 7.843 6.674 2.736 1.00 85.75 95 GLN A N 1
ATOM 650 C CA . GLN A 1 95 ? 8.657 7.341 1.730 1.00 85.75 95 GLN A CA 1
ATOM 651 C C . GLN A 1 95 ? 7.954 7.225 0.384 1.00 85.75 95 GLN A C 1
ATOM 653 O O . GLN A 1 95 ? 7.319 6.210 0.086 1.00 85.75 95 GLN A O 1
ATOM 658 N N . LYS A 1 96 ? 8.071 8.267 -0.435 1.00 88.31 96 LYS A N 1
ATOM 659 C CA . LYS A 1 96 ? 7.569 8.239 -1.806 1.00 88.31 96 LYS A CA 1
ATOM 660 C C . LYS A 1 96 ? 8.654 7.742 -2.743 1.00 88.31 96 LYS A C 1
ATOM 662 O O . LYS A 1 96 ? 9.806 8.142 -2.623 1.00 88.31 96 LYS A O 1
ATOM 667 N N . TYR A 1 97 ? 8.254 6.932 -3.710 1.00 89.50 97 TYR A N 1
ATOM 668 C CA . TYR A 1 97 ? 9.124 6.425 -4.761 1.00 89.50 97 TYR A CA 1
ATOM 669 C C . TYR A 1 97 ? 8.501 6.720 -6.117 1.00 89.50 97 TYR A C 1
ATOM 671 O O . TYR A 1 97 ? 7.278 6.737 -6.259 1.00 89.50 97 TYR A O 1
ATOM 679 N N . HIS A 1 98 ? 9.359 6.943 -7.107 1.00 90.19 98 HIS A N 1
ATOM 680 C CA . HIS A 1 98 ? 8.955 7.068 -8.500 1.00 90.19 98 HIS A CA 1
ATOM 681 C C . HIS A 1 98 ? 9.381 5.818 -9.249 1.00 90.19 98 HIS A C 1
ATOM 683 O O . HIS A 1 98 ? 10.431 5.236 -8.971 1.00 90.19 98 HIS A O 1
ATOM 689 N N . SER A 1 99 ? 8.572 5.426 -10.222 1.00 91.69 99 SER A N 1
ATOM 690 C CA . SER A 1 99 ? 8.891 4.307 -11.090 1.00 91.69 99 SER A CA 1
ATOM 691 C C . SER A 1 99 ? 8.375 4.530 -12.496 1.00 91.69 99 SER A C 1
ATOM 693 O O . SER A 1 99 ? 7.469 5.324 -12.727 1.00 91.69 99 SER A O 1
ATOM 695 N N . VAL A 1 100 ? 8.973 3.832 -13.449 1.00 91.56 100 VAL A N 1
ATOM 696 C CA . VAL A 1 100 ? 8.638 3.905 -14.868 1.00 91.56 100 VAL A CA 1
ATOM 697 C C . VAL A 1 100 ? 8.505 2.498 -15.432 1.00 91.56 100 VAL A C 1
ATOM 699 O O . VAL A 1 100 ? 9.037 1.532 -14.884 1.00 91.56 100 VAL A O 1
ATOM 702 N N . VAL A 1 101 ? 7.800 2.381 -16.555 1.00 92.25 101 VAL A N 1
ATOM 703 C CA . VAL A 1 101 ? 7.757 1.150 -17.345 1.00 92.25 101 VAL A CA 1
ATOM 704 C C . VAL A 1 101 ? 8.413 1.425 -18.690 1.00 92.25 101 VAL A C 1
ATOM 706 O O . VAL A 1 101 ? 7.951 2.253 -19.475 1.00 92.25 101 VAL A O 1
ATOM 709 N N . LEU A 1 102 ? 9.510 0.727 -18.948 1.00 91.31 102 LEU A N 1
ATOM 710 C CA . LEU A 1 102 ? 10.312 0.850 -20.155 1.00 91.31 102 LEU A CA 1
ATOM 711 C C . LEU A 1 102 ? 9.978 -0.295 -21.107 1.00 91.31 102 LEU A C 1
ATOM 713 O O . LEU A 1 102 ? 9.749 -1.426 -20.671 1.00 91.31 102 LEU A O 1
ATOM 717 N N . ARG A 1 103 ? 9.979 -0.020 -22.414 1.00 92.81 103 ARG A N 1
ATOM 718 C CA . ARG A 1 103 ? 9.981 -1.072 -23.431 1.00 92.81 103 ARG A CA 1
ATOM 719 C C . ARG A 1 103 ? 11.383 -1.166 -24.035 1.00 92.81 103 ARG A C 1
ATOM 721 O O . ARG A 1 103 ? 11.749 -0.277 -24.800 1.00 92.81 103 ARG A O 1
ATOM 728 N N . PRO A 1 104 ? 12.146 -2.225 -23.727 1.00 91.38 104 PRO A N 1
ATOM 729 C CA . PRO A 1 104 ? 13.419 -2.479 -24.380 1.00 91.38 104 PRO A CA 1
ATOM 730 C C . PRO A 1 104 ? 13.258 -2.622 -25.900 1.00 91.38 104 PRO A C 1
ATOM 732 O O . PRO A 1 104 ? 12.248 -3.146 -26.375 1.00 91.38 104 PRO A O 1
ATOM 735 N N . HIS A 1 105 ? 14.267 -2.215 -26.671 1.00 90.25 105 HIS A N 1
ATOM 736 C CA . HIS A 1 105 ? 14.306 -2.448 -28.124 1.00 90.25 105 HIS A CA 1
ATOM 737 C C . HIS A 1 105 ? 14.986 -3.771 -28.520 1.00 90.25 105 HIS A C 1
ATOM 739 O O . HIS A 1 105 ? 15.047 -4.108 -29.700 1.00 90.25 105 HIS A O 1
ATOM 745 N N . ALA A 1 106 ? 15.487 -4.521 -27.539 1.00 89.12 106 ALA A N 1
ATOM 746 C CA . ALA A 1 106 ? 16.003 -5.877 -27.688 1.00 89.12 106 ALA A CA 1
ATOM 747 C C . ALA A 1 106 ? 15.600 -6.711 -26.457 1.00 89.12 106 ALA A C 1
ATOM 749 O O . ALA A 1 106 ? 15.386 -6.124 -25.392 1.00 89.12 106 ALA A O 1
ATOM 750 N N . PRO A 1 107 ? 15.496 -8.049 -26.565 1.00 88.75 107 PRO A N 1
ATOM 751 C CA . PRO A 1 107 ? 15.142 -8.901 -25.433 1.00 88.75 107 PRO A CA 1
ATOM 752 C C . PRO A 1 107 ? 16.065 -8.694 -24.226 1.00 88.75 107 PRO A C 1
ATOM 754 O O . PRO A 1 107 ? 17.283 -8.585 -24.371 1.00 88.75 107 PRO A O 1
ATOM 757 N N . VAL A 1 108 ? 15.479 -8.674 -23.031 1.00 89.12 108 VAL A N 1
ATOM 758 C CA . VAL A 1 108 ? 16.202 -8.659 -21.753 1.00 89.12 108 VAL A CA 1
ATOM 759 C C . VAL A 1 108 ? 16.076 -10.018 -21.074 1.00 89.12 108 VAL A C 1
ATOM 761 O O . VAL A 1 108 ? 15.091 -10.732 -21.267 1.00 89.12 108 VAL A O 1
ATOM 764 N N . THR A 1 109 ? 17.074 -10.387 -20.274 1.00 87.62 109 THR A N 1
ATOM 765 C CA . THR A 1 109 ? 16.964 -11.573 -19.413 1.00 87.62 109 THR A CA 1
ATOM 766 C C . THR A 1 109 ? 15.992 -11.303 -18.260 1.00 87.62 109 THR A C 1
ATOM 768 O O . THR A 1 109 ? 15.606 -10.163 -18.023 1.00 87.62 109 THR A O 1
ATOM 771 N N . ASN A 1 110 ? 15.602 -12.336 -17.514 1.00 85.50 110 ASN A N 1
ATOM 772 C CA . ASN A 1 110 ? 14.714 -12.225 -16.352 1.00 85.50 110 ASN A CA 1
ATOM 773 C C . ASN A 1 110 ? 15.431 -11.810 -15.048 1.00 85.50 110 ASN A C 1
ATOM 775 O O . ASN A 1 110 ? 14.838 -11.900 -13.973 1.00 85.50 110 ASN A O 1
ATOM 779 N N . HIS A 1 111 ? 16.694 -11.385 -15.121 1.00 88.06 111 HIS A N 1
ATOM 780 C CA . HIS A 1 111 ? 17.463 -10.990 -13.944 1.00 88.06 111 HIS A CA 1
ATOM 781 C C . HIS A 1 111 ? 16.973 -9.646 -13.403 1.00 88.06 111 HIS A C 1
ATOM 783 O O . HIS A 1 111 ? 16.921 -8.653 -14.127 1.00 88.06 111 HIS A O 1
ATOM 789 N N . MET A 1 112 ? 16.640 -9.623 -12.113 1.00 89.00 112 MET A N 1
ATOM 790 C CA . MET A 1 112 ? 16.393 -8.384 -11.381 1.00 89.00 112 MET A CA 1
ATOM 791 C C . MET A 1 112 ? 17.731 -7.752 -11.009 1.00 89.00 112 MET A C 1
ATOM 793 O O . MET A 1 112 ? 18.647 -8.455 -10.579 1.00 89.00 112 MET A O 1
ATOM 797 N N . LEU A 1 113 ? 17.836 -6.437 -11.167 1.00 90.75 113 LEU A N 1
ATOM 798 C CA . LEU A 1 113 ? 19.051 -5.694 -10.856 1.00 90.75 113 LEU A CA 1
ATOM 799 C C . LEU A 1 113 ? 18.782 -4.710 -9.720 1.00 90.75 113 LEU A C 1
ATOM 801 O O . LEU A 1 113 ? 17.887 -3.877 -9.829 1.00 90.75 113 LEU A O 1
ATOM 805 N N . PHE A 1 114 ? 19.607 -4.803 -8.679 1.00 90.31 114 PHE A N 1
ATOM 806 C CA . PHE A 1 114 ? 19.696 -3.867 -7.562 1.00 90.31 114 PHE A CA 1
ATOM 807 C C . PHE A 1 114 ? 21.142 -3.395 -7.522 1.00 90.31 114 PHE A C 1
ATOM 809 O O . PHE A 1 114 ? 22.040 -4.198 -7.258 1.00 90.31 114 PHE A O 1
ATOM 816 N N . THR A 1 115 ? 21.403 -2.141 -7.875 1.00 88.31 115 THR A N 1
ATOM 817 C CA . THR A 1 115 ? 22.782 -1.658 -7.976 1.00 88.31 115 THR A CA 1
ATOM 818 C C . THR A 1 115 ? 22.869 -0.176 -7.683 1.00 88.31 115 THR A C 1
ATOM 820 O O . THR A 1 115 ? 21.976 0.571 -8.057 1.00 88.31 115 THR A O 1
ATOM 823 N N . GLY A 1 116 ? 23.981 0.237 -7.077 1.00 85.75 116 GLY A N 1
ATOM 824 C CA . GLY A 1 116 ? 24.379 1.635 -6.951 1.00 85.75 116 GLY A CA 1
ATOM 825 C C . GLY A 1 116 ? 25.538 1.954 -7.887 1.00 85.75 116 GLY A C 1
ATOM 826 O O . GLY A 1 116 ? 26.440 1.132 -8.056 1.00 85.75 116 GLY A O 1
ATOM 827 N N . PHE A 1 117 ? 25.524 3.123 -8.520 1.00 84.06 117 PHE A N 1
ATOM 828 C CA . PHE A 1 117 ? 26.666 3.613 -9.292 1.00 84.06 117 PHE A CA 1
ATOM 829 C C . PHE A 1 117 ? 26.680 5.138 -9.378 1.00 84.06 117 PHE A C 1
ATOM 831 O O . PHE A 1 117 ? 25.651 5.800 -9.281 1.00 84.06 117 PHE A O 1
ATOM 838 N N . ASN A 1 118 ? 27.862 5.707 -9.613 1.00 83.75 118 ASN A N 1
ATOM 839 C CA . ASN A 1 118 ? 28.013 7.144 -9.820 1.00 83.75 118 ASN A CA 1
ATOM 840 C C . ASN A 1 118 ? 27.585 7.500 -11.251 1.00 83.75 118 ASN A C 1
ATOM 842 O O . ASN A 1 118 ? 28.334 7.288 -12.207 1.00 83.75 118 ASN A O 1
ATOM 846 N N . GLY A 1 119 ? 26.366 8.018 -11.402 1.00 64.12 119 GLY A N 1
ATOM 847 C CA . GLY A 1 119 ? 25.794 8.452 -12.673 1.00 64.12 119 GLY A CA 1
ATOM 848 C C . GLY A 1 119 ? 25.878 9.970 -12.827 1.00 64.12 119 GLY A C 1
ATOM 849 O O . GLY A 1 119 ? 25.231 10.722 -12.103 1.00 64.12 119 GLY A O 1
ATOM 850 N N . GLY A 1 120 ? 26.666 10.455 -13.787 1.00 53.50 120 GLY A N 1
ATOM 851 C CA . GLY A 1 120 ? 26.650 11.867 -14.173 1.00 53.50 120 GLY A CA 1
ATOM 852 C C . GLY A 1 120 ? 25.449 12.163 -15.067 1.00 53.50 120 GLY A C 1
ATOM 853 O O . GLY A 1 120 ? 25.553 12.022 -16.280 1.00 53.50 120 GLY A O 1
ATOM 854 N N . VAL A 1 121 ? 24.313 12.560 -14.492 1.00 51.09 121 VAL A N 1
ATOM 855 C CA . VAL A 1 121 ? 23.237 13.190 -15.270 1.00 51.09 121 VAL A CA 1
ATOM 856 C C . VAL A 1 121 ? 23.566 14.680 -15.339 1.00 51.09 121 VAL A C 1
ATOM 858 O O . VAL A 1 121 ? 23.426 15.387 -14.344 1.00 51.09 121 VAL A O 1
ATOM 861 N N . GLU A 1 122 ? 24.059 15.162 -16.483 1.00 41.06 122 GLU A N 1
ATOM 862 C CA . GLU A 1 122 ? 24.136 16.603 -16.749 1.00 41.06 122 GLU A CA 1
ATOM 863 C C . GLU A 1 122 ? 22.703 17.146 -16.811 1.00 41.06 122 GLU A C 1
ATOM 865 O O . GLU A 1 122 ? 22.038 17.106 -17.844 1.00 41.06 122 GLU A O 1
ATOM 870 N N . THR A 1 123 ? 22.193 17.639 -15.684 1.00 36.94 123 THR A N 1
ATOM 871 C CA . THR A 1 123 ? 21.035 18.527 -15.700 1.00 36.94 123 THR A CA 1
ATOM 872 C C . THR A 1 123 ? 21.496 19.823 -16.352 1.00 36.94 123 THR A C 1
ATOM 874 O O . THR A 1 123 ? 22.247 20.586 -15.743 1.00 36.94 123 THR A O 1
ATOM 877 N N . ALA A 1 124 ? 21.104 20.057 -17.603 1.00 32.19 124 ALA A N 1
ATOM 878 C CA . ALA A 1 124 ? 21.354 21.321 -18.277 1.00 32.19 124 ALA A CA 1
ATOM 879 C C . ALA A 1 124 ? 20.597 22.440 -17.545 1.00 32.19 124 ALA A C 1
ATOM 881 O O . ALA A 1 124 ? 19.414 22.676 -17.779 1.00 32.19 124 ALA A O 1
ATOM 882 N N . THR A 1 125 ? 21.275 23.124 -16.629 1.00 28.83 125 THR A N 1
ATOM 883 C CA . THR A 1 125 ? 20.839 24.425 -16.127 1.00 28.83 125 THR A CA 1
ATOM 884 C C . THR A 1 125 ? 20.892 25.396 -17.311 1.00 28.83 125 THR A C 1
ATOM 886 O O . THR A 1 125 ? 21.950 25.490 -17.941 1.00 28.83 125 THR A O 1
ATOM 889 N N . PRO A 1 126 ? 19.817 26.125 -17.661 1.00 30.20 126 PRO A N 1
ATOM 890 C CA . PRO A 1 126 ? 19.928 27.149 -18.685 1.00 30.20 126 PRO A CA 1
ATOM 891 C C . PRO A 1 126 ? 20.810 28.260 -18.118 1.00 30.20 126 PRO A C 1
ATOM 893 O O . PRO A 1 126 ? 20.426 28.951 -17.173 1.00 30.20 126 PRO A O 1
ATOM 896 N N . SER A 1 127 ? 22.021 28.410 -18.655 1.00 32.34 127 SER A N 1
ATOM 897 C CA . SER A 1 127 ? 22.821 29.593 -18.384 1.00 32.34 127 SER A CA 1
ATOM 898 C C . SER A 1 127 ? 22.081 30.788 -18.980 1.00 32.34 127 SER A C 1
ATOM 900 O O . SER A 1 127 ? 21.855 30.879 -20.187 1.00 32.34 127 SER A O 1
ATOM 902 N N . LEU A 1 128 ? 21.649 31.695 -18.107 1.00 32.09 128 LEU A N 1
ATOM 903 C CA . LEU A 1 128 ? 21.202 33.025 -18.493 1.00 32.09 128 LEU A CA 1
ATOM 904 C C . LEU A 1 128 ? 22.329 33.674 -19.301 1.00 32.09 128 LEU A C 1
ATOM 906 O O . LEU A 1 128 ? 23.407 33.955 -18.776 1.00 32.09 128 LEU A O 1
ATOM 910 N N . GLY A 1 129 ? 22.085 33.852 -20.598 1.00 29.80 129 GLY A N 1
ATOM 911 C CA . GLY A 1 129 ? 22.997 34.543 -21.492 1.00 29.80 129 GLY A CA 1
ATOM 912 C C . GLY A 1 129 ? 23.200 35.976 -21.015 1.00 29.80 129 GLY A C 1
ATOM 913 O O . GLY A 1 129 ? 22.251 36.754 -20.955 1.00 29.80 129 GLY A O 1
ATOM 914 N N . SER A 1 130 ? 24.443 36.324 -20.691 1.00 30.81 130 SER A N 1
ATOM 915 C CA . SER A 1 130 ? 24.863 37.717 -20.584 1.00 30.81 130 SER A CA 1
ATOM 916 C C . SER A 1 130 ? 25.412 38.161 -21.935 1.00 30.81 130 SER A C 1
ATOM 918 O O . SER A 1 130 ? 26.334 37.558 -22.487 1.00 30.81 130 SER A O 1
ATOM 920 N N . SER A 1 131 ? 24.775 39.192 -22.476 1.00 29.67 131 SER A N 1
ATOM 921 C CA . SER A 1 131 ? 25.062 39.822 -23.757 1.00 29.67 131 SER A CA 1
ATOM 922 C C . SER A 1 131 ? 26.366 40.634 -23.736 1.00 29.67 131 SER A C 1
ATOM 924 O O . SER A 1 131 ? 26.633 41.378 -22.800 1.00 29.67 131 SER A O 1
ATOM 926 N N . ALA A 1 132 ? 27.118 40.481 -24.828 1.00 30.25 132 ALA A N 1
ATOM 927 C CA . ALA A 1 132 ? 28.077 41.368 -25.500 1.00 30.25 132 ALA A CA 1
ATOM 928 C C . ALA A 1 132 ? 28.690 42.589 -24.776 1.00 30.25 132 ALA A C 1
ATOM 930 O O . ALA A 1 132 ? 27.987 43.528 -24.413 1.00 30.25 132 ALA A O 1
ATOM 931 N N . HIS A 1 133 ? 30.025 42.707 -24.867 1.00 28.12 133 HIS A N 1
ATOM 932 C CA . HIS A 1 133 ? 30.657 43.984 -25.219 1.00 28.12 133 HIS A CA 1
ATOM 933 C C . HIS A 1 133 ? 31.955 43.823 -26.033 1.00 28.12 133 HIS A C 1
ATOM 935 O O . HIS A 1 133 ? 32.728 42.884 -25.870 1.00 28.12 133 HIS A O 1
ATOM 941 N N . THR A 1 134 ? 32.107 44.756 -26.969 1.00 28.83 134 THR A N 1
ATOM 942 C CA . THR A 1 134 ? 33.054 44.886 -28.086 1.00 28.83 134 THR A CA 1
ATOM 943 C C . THR A 1 134 ? 34.438 45.403 -27.682 1.00 28.83 134 THR A C 1
ATOM 945 O O . THR A 1 134 ? 34.528 46.282 -26.831 1.00 28.83 134 THR A O 1
ATOM 948 N N . GLY A 1 135 ? 35.497 44.990 -28.392 1.00 25.30 135 GLY A N 1
ATOM 949 C CA . GLY A 1 135 ? 36.803 45.665 -28.349 1.00 25.30 135 GLY A CA 1
ATOM 950 C C . GLY A 1 135 ? 37.881 44.997 -29.213 1.00 25.30 135 GLY A C 1
ATOM 951 O O . GLY A 1 135 ? 38.312 43.888 -28.929 1.00 25.30 135 GLY A O 1
ATOM 952 N N . SER A 1 136 ? 38.308 45.683 -30.274 1.00 27.50 136 SER A N 1
ATOM 953 C CA . SER A 1 136 ? 39.370 45.309 -31.224 1.00 27.50 136 SER A CA 1
ATOM 954 C C . SER A 1 136 ? 40.760 45.762 -30.736 1.00 27.50 136 SER A C 1
ATOM 956 O O . SER A 1 136 ? 40.843 46.876 -30.230 1.00 27.50 136 SER A O 1
ATOM 958 N N . ALA A 1 137 ? 41.834 44.985 -30.989 1.00 26.38 137 ALA A N 1
ATOM 959 C CA . ALA A 1 137 ? 43.071 45.432 -31.681 1.00 26.38 137 ALA A CA 1
ATOM 960 C C . ALA A 1 137 ? 44.271 44.446 -31.575 1.00 26.38 137 ALA A C 1
ATOM 962 O O . ALA A 1 137 ? 44.757 44.130 -30.497 1.00 26.38 137 ALA A O 1
ATOM 963 N N . SER A 1 138 ? 44.763 44.033 -32.749 1.00 26.72 138 SER A N 1
ATOM 964 C CA . SER A 1 138 ? 46.148 43.786 -33.216 1.00 26.72 138 SER A CA 1
ATOM 965 C C . SER A 1 138 ? 47.343 43.419 -32.296 1.00 26.72 138 SER A C 1
ATOM 967 O O . SER A 1 138 ? 47.832 44.223 -31.514 1.00 26.72 138 SER A O 1
ATOM 969 N N . SER A 1 139 ? 47.988 42.302 -32.692 1.00 28.61 139 SER A N 1
ATOM 970 C CA . SER A 1 139 ? 49.437 42.107 -32.955 1.00 28.61 139 SER A CA 1
ATOM 971 C C . SER A 1 139 ? 50.476 42.164 -31.812 1.00 28.61 139 SER A C 1
ATOM 973 O O . SER A 1 139 ? 50.958 43.245 -31.477 1.00 28.61 139 SER A O 1
ATOM 975 N N . ARG A 1 140 ? 51.062 41.000 -31.456 1.00 28.05 140 ARG A N 1
ATOM 976 C CA . ARG A 1 140 ? 52.506 40.679 -31.655 1.00 28.05 140 ARG A CA 1
ATOM 977 C C . ARG A 1 140 ? 52.890 39.254 -31.209 1.00 28.05 140 ARG A C 1
ATOM 979 O O . ARG A 1 140 ? 52.142 38.553 -30.546 1.00 28.05 140 ARG A O 1
ATOM 986 N N . ARG A 1 141 ? 54.067 38.846 -31.687 1.00 25.86 141 ARG A N 1
ATOM 987 C CA . ARG A 1 141 ? 54.647 37.506 -31.862 1.00 25.86 141 ARG A CA 1
ATOM 988 C C . ARG A 1 141 ? 55.441 37.020 -30.628 1.00 25.86 141 ARG A C 1
ATOM 990 O O . ARG A 1 141 ? 56.165 37.817 -30.051 1.00 25.86 141 ARG A O 1
ATOM 997 N N . ALA A 1 142 ? 55.372 35.704 -30.382 1.00 30.45 142 ALA A N 1
ATOM 998 C CA . ALA A 1 142 ? 56.328 34.784 -29.730 1.00 30.45 142 ALA A CA 1
ATOM 999 C C . ALA A 1 142 ? 56.803 35.022 -28.275 1.00 30.45 142 ALA A C 1
ATOM 1001 O O . ALA A 1 142 ? 57.519 35.972 -27.988 1.00 30.45 142 ALA A O 1
ATOM 1002 N N . ASN A 1 143 ? 56.585 34.024 -27.405 1.00 27.39 143 ASN A N 1
ATOM 1003 C CA . ASN A 1 143 ? 57.660 33.101 -27.008 1.00 27.39 143 ASN A CA 1
ATOM 1004 C C . ASN A 1 143 ? 57.125 31.873 -26.250 1.00 27.39 143 ASN A C 1
ATOM 1006 O O . ASN A 1 143 ? 56.278 31.979 -25.371 1.00 27.39 143 ASN A O 1
ATOM 1010 N N . ASN A 1 144 ? 57.661 30.709 -26.626 1.00 36.12 144 ASN A N 1
ATOM 1011 C CA . ASN A 1 144 ? 57.497 29.426 -25.953 1.00 36.12 144 ASN A CA 1
ATOM 1012 C C . ASN A 1 144 ? 58.228 29.444 -24.606 1.00 36.12 144 ASN A C 1
ATOM 1014 O O . ASN A 1 144 ? 59.456 29.509 -24.578 1.00 36.12 144 ASN A O 1
ATOM 1018 N N . THR A 1 145 ? 57.495 29.257 -23.515 1.00 31.86 145 THR A N 1
ATOM 1019 C CA . THR A 1 145 ? 58.031 28.701 -22.271 1.00 31.86 145 THR A CA 1
ATOM 1020 C C . THR A 1 145 ? 57.094 27.596 -21.796 1.00 31.86 145 THR A C 1
ATOM 1022 O O . THR A 1 145 ? 55.879 27.763 -21.728 1.00 31.86 145 THR A O 1
ATOM 1025 N N . HIS A 1 146 ? 57.672 26.420 -21.550 1.00 39.69 146 HIS A N 1
ATOM 1026 C CA . HIS A 1 146 ? 56.996 25.255 -20.990 1.00 39.69 146 HIS A CA 1
ATOM 1027 C C . HIS A 1 146 ? 56.409 25.602 -19.614 1.00 39.69 146 HIS A C 1
ATOM 1029 O O . HIS A 1 146 ? 57.131 25.631 -18.621 1.00 39.69 146 HIS A O 1
ATOM 1035 N N . ALA A 1 147 ? 55.099 25.832 -19.558 1.00 30.12 147 ALA A N 1
ATOM 1036 C CA . ALA A 1 147 ? 54.325 25.798 -18.327 1.00 30.12 147 ALA A CA 1
ATOM 1037 C C . ALA A 1 147 ? 53.388 24.590 -18.403 1.00 30.12 147 ALA A C 1
ATOM 1039 O O . ALA A 1 147 ? 52.562 24.488 -19.312 1.00 30.12 147 ALA A O 1
ATOM 1040 N N . GLN A 1 148 ? 53.559 23.646 -17.475 1.00 30.69 148 GLN A N 1
ATOM 1041 C CA . GLN A 1 148 ? 52.616 22.549 -17.284 1.00 30.69 148 GLN A CA 1
ATOM 1042 C C . GLN A 1 148 ? 51.213 23.131 -17.052 1.00 30.69 148 GLN A C 1
ATOM 1044 O O . GLN A 1 148 ? 51.078 24.043 -16.231 1.00 30.69 148 GLN A O 1
ATOM 1049 N N . PRO A 1 149 ? 50.162 22.633 -17.727 1.00 30.84 149 PRO A N 1
ATOM 1050 C CA . PRO A 1 149 ? 48.810 23.009 -17.353 1.00 30.84 149 PRO A CA 1
ATOM 1051 C C . PRO A 1 149 ? 48.548 22.498 -15.927 1.00 30.84 149 PRO A C 1
ATOM 1053 O O . PRO A 1 149 ? 48.903 21.354 -15.620 1.00 30.84 149 PRO A O 1
ATOM 1056 N N . PRO A 1 150 ? 47.946 23.307 -15.037 1.00 30.56 150 PRO A N 1
ATOM 1057 C CA . PRO A 1 150 ? 47.527 22.813 -13.737 1.00 30.56 150 PRO A CA 1
ATOM 1058 C C . PRO A 1 150 ? 46.546 21.661 -13.956 1.00 30.56 150 PRO A C 1
ATOM 1060 O O . PRO A 1 150 ? 45.598 21.777 -14.735 1.00 30.56 150 PRO A O 1
ATOM 1063 N N . ALA A 1 151 ? 46.791 20.543 -13.277 1.00 32.25 151 ALA A N 1
ATOM 1064 C CA . ALA A 1 151 ? 45.872 19.422 -13.232 1.00 32.25 151 ALA A CA 1
ATOM 1065 C C . ALA A 1 151 ? 44.565 19.887 -12.579 1.00 32.25 151 ALA A C 1
ATOM 1067 O O . ALA A 1 151 ? 44.414 19.864 -11.357 1.00 32.25 151 ALA A O 1
ATOM 1068 N N . SER A 1 152 ? 43.599 20.306 -13.394 1.00 35.34 152 SER A N 1
ATOM 1069 C CA . SER A 1 152 ? 42.209 20.410 -12.980 1.00 35.34 152 SER A CA 1
ATOM 1070 C C . SER A 1 152 ? 41.659 18.993 -12.826 1.00 35.34 152 SER A C 1
ATOM 1072 O O . SER A 1 152 ? 40.900 18.485 -13.649 1.00 35.34 152 SER A O 1
ATOM 1074 N N . SER A 1 153 ? 42.035 18.334 -11.728 1.00 38.41 153 SER A N 1
ATOM 1075 C CA . SER A 1 153 ? 41.275 17.203 -11.198 1.00 38.41 153 SER A CA 1
ATOM 1076 C C . SER A 1 153 ? 39.965 17.737 -10.611 1.00 38.41 153 SER A C 1
ATOM 1078 O O . SER A 1 153 ? 39.720 17.744 -9.410 1.00 38.41 153 SER A O 1
ATOM 1080 N N . GLY A 1 154 ? 39.097 18.234 -11.492 1.00 31.39 154 GLY A N 1
ATOM 1081 C CA . GLY A 1 154 ? 37.686 18.357 -11.188 1.00 31.39 154 GLY A CA 1
ATOM 1082 C C . GLY A 1 154 ? 37.152 16.941 -11.068 1.00 31.39 154 GLY A C 1
ATOM 1083 O O . GLY A 1 154 ? 36.750 16.349 -12.068 1.00 31.39 154 GLY A O 1
ATOM 1084 N N . ALA A 1 155 ? 37.213 16.368 -9.865 1.00 37.56 155 ALA A N 1
ATOM 1085 C CA . ALA A 1 155 ? 36.473 15.164 -9.548 1.00 37.56 155 ALA A CA 1
ATOM 1086 C C . ALA A 1 155 ? 35.008 15.464 -9.878 1.00 37.56 155 ALA A C 1
ATOM 1088 O O . ALA A 1 155 ? 34.337 16.205 -9.160 1.00 37.56 155 ALA A O 1
ATOM 1089 N N . ARG A 1 156 ? 34.524 14.950 -11.015 1.00 40.09 156 ARG A N 1
ATOM 1090 C CA . ARG A 1 156 ? 33.094 14.912 -11.294 1.00 40.09 156 ARG A CA 1
ATOM 1091 C C . ARG A 1 156 ? 32.522 13.996 -10.225 1.00 40.09 156 ARG A C 1
ATOM 1093 O O . ARG A 1 156 ? 32.595 12.777 -10.356 1.00 40.09 156 ARG A O 1
ATOM 1100 N N . VAL A 1 157 ? 32.025 14.574 -9.136 1.00 42.19 157 VAL A N 1
ATOM 1101 C CA . VAL A 1 157 ? 31.236 13.835 -8.156 1.00 42.19 157 VAL A CA 1
ATOM 1102 C C . VAL A 1 157 ? 29.917 13.534 -8.857 1.00 42.19 157 VAL A C 1
ATOM 1104 O O . VAL A 1 157 ? 28.969 14.310 -8.800 1.00 42.19 157 VAL A O 1
ATOM 1107 N N . GLY A 1 158 ? 29.906 12.461 -9.652 1.00 56.50 158 GLY A N 1
ATOM 1108 C CA . GLY A 1 158 ? 28.681 11.933 -10.229 1.00 56.50 158 GLY A CA 1
ATOM 1109 C C . GLY A 1 158 ? 27.741 11.612 -9.079 1.00 56.50 158 GLY A C 1
ATOM 1110 O O . GLY A 1 158 ? 28.161 11.000 -8.097 1.00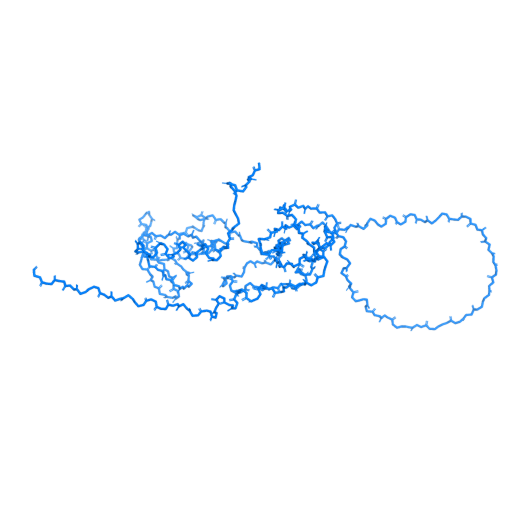 56.50 158 GLY A O 1
ATOM 1111 N N . ARG A 1 159 ? 26.491 12.063 -9.174 1.00 71.81 159 ARG A N 1
ATOM 1112 C CA . ARG A 1 159 ? 25.470 11.712 -8.194 1.00 71.81 159 ARG A CA 1
ATOM 1113 C C . ARG A 1 159 ? 25.369 10.184 -8.155 1.00 71.81 159 ARG A C 1
ATOM 1115 O O . ARG A 1 159 ? 25.193 9.555 -9.199 1.00 71.81 159 ARG A O 1
ATOM 1122 N N . SER A 1 160 ? 25.530 9.594 -6.973 1.00 78.44 160 SER A N 1
ATOM 1123 C CA . SER A 1 160 ? 25.227 8.174 -6.785 1.00 78.44 160 SER A CA 1
ATOM 1124 C C . SER A 1 160 ? 23.746 7.966 -7.086 1.00 78.44 160 SER A C 1
ATOM 1126 O O . SER A 1 160 ? 22.928 8.774 -6.652 1.00 78.44 160 SER A O 1
ATOM 1128 N N . VAL A 1 161 ? 23.423 6.944 -7.871 1.00 85.62 161 VAL A N 1
ATOM 1129 C CA . VAL A 1 161 ? 22.050 6.524 -8.160 1.00 85.62 161 VAL A CA 1
ATOM 1130 C C . VAL A 1 161 ? 21.913 5.038 -7.871 1.00 85.62 161 VAL A C 1
ATOM 1132 O O . VAL A 1 161 ? 22.813 4.262 -8.195 1.00 85.62 161 VAL A O 1
ATOM 1135 N N . GLU A 1 162 ? 20.779 4.649 -7.295 1.00 87.31 162 GLU A N 1
ATOM 1136 C CA . GLU A 1 162 ? 20.487 3.264 -6.906 1.00 87.31 162 GLU A CA 1
ATOM 1137 C C . GLU A 1 162 ? 19.188 2.755 -7.555 1.00 87.31 162 GLU A C 1
ATOM 1139 O O . GLU A 1 162 ? 18.163 2.632 -6.882 1.00 87.31 162 GLU A O 1
ATOM 1144 N N . PRO A 1 163 ? 19.156 2.529 -8.884 1.00 89.56 163 PRO A N 1
ATOM 1145 C CA . PRO A 1 163 ? 17.944 2.055 -9.534 1.00 89.56 163 PRO A CA 1
ATOM 1146 C C . PRO A 1 163 ? 17.694 0.564 -9.272 1.00 89.56 163 PRO A C 1
ATOM 1148 O O . PRO A 1 163 ? 18.615 -0.258 -9.244 1.00 89.56 163 PRO A O 1
ATOM 1151 N N . GLU A 1 164 ? 16.415 0.204 -9.203 1.00 93.38 164 GLU A N 1
ATOM 1152 C CA . GLU A 1 164 ? 15.960 -1.187 -9.190 1.00 93.38 164 GLU A CA 1
ATOM 1153 C C . GLU A 1 164 ? 15.240 -1.516 -10.497 1.00 93.38 164 GLU A C 1
ATOM 1155 O O . GLU A 1 164 ? 14.304 -0.810 -10.878 1.00 93.38 164 GLU A O 1
ATOM 1160 N N . LEU A 1 165 ? 15.650 -2.577 -11.198 1.00 92.69 165 LEU A N 1
ATOM 1161 C CA . LEU A 1 165 ? 15.071 -2.967 -12.486 1.00 92.69 165 LEU A CA 1
ATOM 1162 C C . LEU A 1 165 ? 14.490 -4.380 -12.433 1.00 92.69 165 LEU A C 1
ATOM 1164 O O . LEU A 1 165 ? 15.158 -5.338 -12.042 1.00 92.69 165 LEU A O 1
ATOM 1168 N N . TYR A 1 166 ? 13.258 -4.506 -12.922 1.00 92.56 166 TYR A N 1
ATOM 1169 C CA . TYR A 1 166 ? 12.461 -5.725 -12.905 1.00 92.56 166 TYR A CA 1
ATOM 1170 C C . TYR A 1 166 ? 11.932 -6.025 -14.315 1.00 92.56 166 TYR A C 1
ATOM 1172 O O . TYR A 1 166 ? 10.951 -5.413 -14.757 1.00 92.56 166 TYR A O 1
ATOM 1180 N N . PRO A 1 167 ? 12.551 -6.969 -15.041 1.00 91.50 167 PRO A N 1
ATOM 1181 C CA . PRO A 1 167 ? 11.993 -7.504 -16.277 1.00 91.50 167 PRO A CA 1
ATOM 1182 C C . PRO A 1 167 ? 10.637 -8.168 -16.025 1.00 91.50 167 PRO A C 1
ATOM 1184 O O . PRO A 1 167 ? 10.464 -8.880 -15.032 1.00 91.50 167 PRO A O 1
ATOM 1187 N N . ARG A 1 168 ? 9.678 -7.939 -16.923 1.00 90.00 168 ARG A N 1
ATOM 1188 C CA . ARG A 1 168 ? 8.309 -8.460 -16.838 1.00 90.00 168 ARG A CA 1
ATOM 1189 C C . ARG A 1 168 ? 8.026 -9.470 -17.956 1.00 90.00 168 ARG A C 1
ATOM 1191 O O . ARG A 1 168 ? 8.601 -9.355 -19.039 1.00 90.00 168 ARG A O 1
ATOM 1198 N N . PRO A 1 169 ? 7.090 -10.419 -17.750 1.00 85.56 169 PRO A N 1
ATOM 1199 C CA . PRO A 1 169 ? 6.733 -11.419 -18.762 1.00 85.56 169 PRO A CA 1
ATOM 1200 C C . PRO A 1 169 ? 6.208 -10.852 -20.089 1.00 85.56 169 PRO A C 1
ATOM 1202 O O . PRO A 1 169 ? 6.297 -11.519 -21.112 1.00 85.56 169 PRO A O 1
ATOM 1205 N N . ASP A 1 170 ? 5.678 -9.626 -20.093 1.00 86.62 170 ASP A N 1
ATOM 1206 C CA . ASP A 1 170 ? 5.193 -8.932 -21.296 1.00 86.62 170 ASP A CA 1
ATOM 1207 C C . ASP A 1 170 ? 6.308 -8.237 -22.105 1.00 86.62 170 ASP A C 1
ATOM 1209 O O . ASP A 1 170 ? 6.032 -7.473 -23.032 1.00 86.62 170 ASP A O 1
ATOM 1213 N N . GLY A 1 171 ? 7.571 -8.472 -21.738 1.00 88.75 171 GLY A N 1
ATOM 1214 C CA . GLY A 1 171 ? 8.741 -7.883 -22.378 1.00 88.75 171 GLY A CA 1
ATOM 1215 C C . GLY A 1 171 ? 9.027 -6.440 -21.963 1.00 88.75 171 GLY A C 1
ATOM 1216 O O . GLY A 1 171 ? 9.967 -5.850 -22.486 1.00 88.75 171 GLY A O 1
ATOM 1217 N N . THR A 1 172 ? 8.256 -5.850 -21.043 1.00 92.12 172 THR A N 1
ATOM 1218 C CA . THR A 1 172 ? 8.579 -4.541 -20.455 1.00 92.12 172 THR A CA 1
ATOM 1219 C C . THR A 1 172 ? 9.526 -4.674 -19.259 1.00 92.12 172 THR A C 1
ATOM 1221 O O . THR A 1 172 ? 9.735 -5.760 -18.723 1.00 92.12 172 THR A O 1
ATOM 1224 N N . VAL A 1 173 ? 10.108 -3.558 -18.821 1.00 92.31 173 VAL A N 1
ATOM 1225 C CA . VAL A 1 173 ? 10.919 -3.472 -17.600 1.00 92.31 173 VAL A CA 1
ATOM 1226 C C . VAL A 1 173 ? 10.302 -2.425 -16.685 1.00 92.31 173 VAL A C 1
ATOM 1228 O O . VAL A 1 173 ? 10.162 -1.269 -17.075 1.00 92.31 173 VAL A O 1
ATOM 1231 N N . TYR A 1 174 ? 9.921 -2.821 -15.473 1.00 92.75 174 TYR A N 1
ATOM 1232 C CA . TYR A 1 174 ? 9.592 -1.879 -14.406 1.00 92.75 174 TYR A CA 1
ATOM 1233 C C . TYR A 1 174 ? 10.895 -1.398 -13.767 1.00 92.75 174 TYR A C 1
ATOM 1235 O O . TYR A 1 174 ? 11.732 -2.223 -13.407 1.00 92.75 174 TYR A O 1
ATOM 1243 N N . ALA A 1 175 ? 11.077 -0.088 -13.641 1.00 92.94 175 ALA A N 1
ATOM 1244 C CA . ALA A 1 175 ? 12.252 0.497 -13.007 1.00 92.94 175 ALA A CA 1
ATOM 1245 C C . ALA A 1 175 ? 11.834 1.466 -11.902 1.00 92.94 175 ALA A C 1
ATOM 1247 O O . ALA A 1 175 ? 10.967 2.309 -12.129 1.00 92.94 175 ALA A O 1
ATOM 1248 N N . CYS A 1 176 ? 12.445 1.354 -10.728 1.00 92.38 176 CYS A N 1
ATOM 1249 C CA . CYS A 1 176 ? 12.224 2.231 -9.583 1.00 92.38 176 CYS A CA 1
ATOM 1250 C C . CYS A 1 176 ? 13.475 3.067 -9.311 1.00 92.38 176 CYS A C 1
ATOM 1252 O O . CYS A 1 176 ? 14.595 2.587 -9.486 1.00 92.38 176 CYS A O 1
ATOM 1254 N N . GLY A 1 177 ? 13.268 4.323 -8.923 1.00 89.50 177 GLY A N 1
ATOM 1255 C CA . GLY A 1 177 ? 14.338 5.226 -8.514 1.00 89.50 177 GLY A CA 1
ATOM 1256 C C . GLY A 1 177 ? 14.503 5.311 -7.005 1.00 89.50 177 GLY A C 1
ATOM 1257 O O . GLY A 1 177 ? 13.887 4.570 -6.245 1.00 89.50 177 GLY A O 1
ATOM 1258 N N . GLU A 1 178 ? 15.298 6.293 -6.597 1.00 86.44 178 GLU A N 1
ATOM 1259 C CA . GLU A 1 178 ? 15.580 6.614 -5.199 1.00 86.44 178 GLU A CA 1
ATOM 1260 C C . GLU A 1 178 ? 14.350 7.180 -4.464 1.00 86.44 178 GLU A C 1
ATOM 1262 O O . GLU A 1 178 ? 13.479 7.806 -5.094 1.00 86.44 178 GLU A O 1
ATOM 1267 N N . PRO A 1 179 ? 14.299 7.047 -3.125 1.00 84.06 179 PRO A N 1
ATOM 1268 C CA . PRO A 1 179 ? 13.261 7.684 -2.332 1.00 84.06 179 PRO A CA 1
ATOM 1269 C C . PRO A 1 179 ? 13.263 9.206 -2.511 1.00 84.06 179 PRO A C 1
ATOM 1271 O O . PRO A 1 179 ? 14.295 9.880 -2.513 1.00 84.06 179 PRO A O 1
ATOM 1274 N N . GLN A 1 180 ? 12.068 9.777 -2.596 1.00 84.38 180 GLN A N 1
ATOM 1275 C CA . GLN A 1 180 ? 11.828 11.202 -2.415 1.00 84.38 180 GLN A CA 1
ATOM 1276 C C . GLN A 1 180 ? 11.657 11.478 -0.916 1.00 84.38 180 GLN A C 1
ATOM 1278 O O . GLN A 1 180 ? 10.540 11.597 -0.414 1.00 84.38 180 GLN A O 1
ATOM 1283 N N . SER A 1 181 ? 12.774 11.517 -0.192 1.00 80.06 181 SER A N 1
ATOM 1284 C CA . SER A 1 181 ? 12.794 11.707 1.268 1.00 80.06 181 SER A CA 1
ATOM 1285 C C . SER A 1 181 ? 12.472 13.138 1.711 1.00 80.06 181 SER A C 1
ATOM 1287 O O . SER A 1 181 ? 12.143 13.366 2.869 1.00 80.06 181 SER A O 1
ATOM 1289 N N . ASP A 1 182 ? 12.576 14.103 0.800 1.00 81.25 182 ASP A N 1
ATOM 1290 C CA . ASP A 1 182 ? 12.359 15.535 1.020 1.00 81.25 182 ASP A CA 1
ATOM 1291 C C . ASP A 1 182 ? 10.880 15.941 1.021 1.00 81.25 182 ASP A C 1
ATOM 1293 O O . ASP A 1 182 ? 10.542 17.037 1.465 1.00 81.25 182 ASP A O 1
ATOM 1297 N N . VAL A 1 183 ? 9.987 15.064 0.552 1.00 82.56 183 VAL A N 1
ATOM 1298 C CA . VAL A 1 183 ? 8.555 15.357 0.473 1.00 82.56 183 VAL A CA 1
ATOM 1299 C C . VAL A 1 183 ? 7.762 14.292 1.227 1.00 82.56 183 VAL A C 1
ATOM 1301 O O . VAL A 1 183 ? 7.844 13.114 0.867 1.00 82.56 183 VAL A O 1
ATOM 1304 N N . PRO A 1 184 ? 6.958 14.675 2.235 1.00 85.94 184 PRO A N 1
ATOM 1305 C CA . PRO A 1 184 ? 6.178 13.721 3.009 1.00 85.94 184 PRO A CA 1
ATOM 1306 C C . PRO A 1 184 ? 5.128 13.007 2.150 1.00 85.94 184 PRO A C 1
ATOM 1308 O O . PRO A 1 184 ? 4.740 13.460 1.067 1.00 85.94 184 PRO A O 1
ATOM 1311 N N . VAL A 1 185 ? 4.646 11.873 2.658 1.00 87.31 185 VAL A N 1
ATOM 1312 C CA . VAL A 1 185 ? 3.470 11.198 2.100 1.00 87.31 185 VAL A CA 1
ATOM 1313 C C . VAL A 1 185 ? 2.242 12.105 2.290 1.00 87.31 185 VAL A C 1
ATOM 1315 O O . VAL A 1 185 ? 2.073 12.641 3.387 1.00 87.31 185 VAL A O 1
ATOM 1318 N N . PRO A 1 186 ? 1.394 12.300 1.260 1.00 87.44 186 PRO A N 1
ATOM 1319 C CA . PRO A 1 186 ? 0.213 13.151 1.369 1.00 87.44 186 PRO A CA 1
ATOM 1320 C C . PRO A 1 186 ? -0.750 12.640 2.446 1.00 87.44 186 PRO A C 1
ATOM 1322 O O . PRO A 1 186 ? -0.981 11.431 2.513 1.00 87.44 186 PRO A O 1
ATOM 1325 N N . PRO A 1 187 ? -1.340 13.517 3.272 1.00 84.06 187 PRO A N 1
ATOM 1326 C CA . PRO A 1 187 ? -2.234 13.094 4.343 1.00 84.06 187 PRO A CA 1
ATOM 1327 C C . PRO A 1 187 ? -3.567 12.527 3.830 1.00 84.06 187 PRO A C 1
ATOM 1329 O O . PRO A 1 187 ? -4.108 11.640 4.482 1.00 84.06 187 PRO A O 1
ATOM 1332 N N . GLY A 1 188 ? -4.074 12.971 2.671 1.00 82.38 188 GLY A N 1
ATOM 1333 C CA . GLY A 1 188 ? -5.356 12.510 2.116 1.00 82.38 188 GLY A CA 1
ATOM 1334 C C . GLY A 1 188 ? -5.281 11.200 1.326 1.00 82.38 188 GLY A C 1
ATOM 1335 O O . GLY A 1 188 ? -6.259 10.774 0.712 1.00 82.38 188 GLY A O 1
ATOM 1336 N N . GLY A 1 189 ? -4.136 10.513 1.360 1.00 85.94 189 GLY A N 1
ATOM 1337 C CA . GLY A 1 189 ? -4.002 9.148 0.860 1.00 85.94 189 GLY A CA 1
ATOM 1338 C C . GLY A 1 189 ? -3.282 9.019 -0.481 1.00 85.94 189 GLY A C 1
ATOM 1339 O O . GLY A 1 189 ? -2.702 9.957 -1.027 1.00 85.94 189 GLY A O 1
ATOM 1340 N N . ALA A 1 190 ? -3.303 7.801 -1.026 1.00 84.56 190 ALA A N 1
ATOM 1341 C CA . ALA A 1 190 ? -2.550 7.447 -2.231 1.00 84.56 190 ALA A CA 1
ATOM 1342 C C . ALA A 1 190 ? -3.003 8.202 -3.495 1.00 84.56 190 ALA A C 1
ATOM 1344 O O . ALA A 1 190 ? -2.218 8.343 -4.429 1.00 84.56 190 ALA A O 1
ATOM 1345 N N . ALA A 1 191 ? -4.254 8.674 -3.537 1.00 85.38 191 ALA A N 1
ATOM 1346 C CA . ALA A 1 191 ? -4.813 9.389 -4.686 1.00 85.38 191 ALA A CA 1
ATOM 1347 C C . ALA A 1 191 ? -4.202 10.787 -4.889 1.00 85.38 191 ALA A C 1
ATOM 1349 O O . ALA A 1 191 ? -4.229 11.309 -5.998 1.00 85.38 191 ALA A O 1
ATOM 1350 N N . GLU A 1 192 ? -3.622 11.372 -3.840 1.00 86.69 192 GLU A N 1
ATOM 1351 C CA . GLU A 1 192 ? -2.972 12.688 -3.880 1.00 86.69 192 GLU A CA 1
ATOM 1352 C C . GLU A 1 192 ? -1.482 12.606 -4.248 1.00 86.69 192 GLU A C 1
ATOM 1354 O O . GLU A 1 192 ? -0.783 13.619 -4.295 1.00 86.69 192 GLU A O 1
ATOM 1359 N N . VAL A 1 193 ? -0.956 11.401 -4.489 1.00 85.50 193 VAL A N 1
ATOM 1360 C CA . VAL A 1 193 ? 0.443 11.221 -4.885 1.00 85.50 193 VAL A CA 1
ATOM 1361 C C . VAL A 1 193 ? 0.637 11.747 -6.305 1.00 85.50 193 VAL A C 1
ATOM 1363 O O . VAL A 1 193 ? 0.067 11.231 -7.26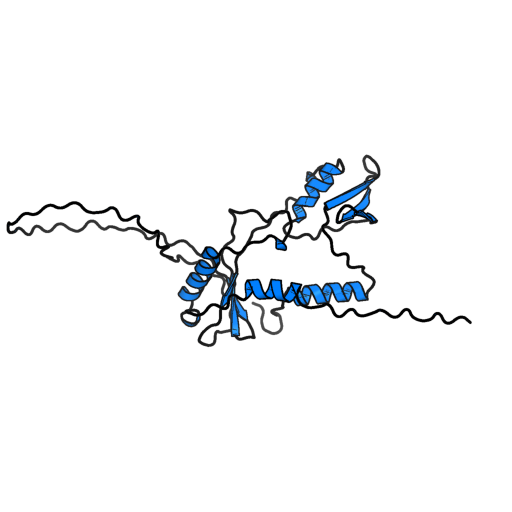5 1.00 85.50 193 VAL A O 1
ATOM 1366 N N . THR A 1 194 ? 1.477 12.770 -6.437 1.00 84.88 194 THR A N 1
ATOM 1367 C CA . THR A 1 194 ? 1.824 13.387 -7.717 1.00 84.88 194 THR A CA 1
ATOM 1368 C C . THR A 1 194 ? 3.061 12.747 -8.337 1.00 84.88 194 THR A C 1
ATOM 1370 O O . THR A 1 194 ? 3.933 12.225 -7.641 1.00 84.88 194 THR A O 1
ATOM 1373 N N . VAL A 1 195 ? 3.135 12.799 -9.668 1.00 85.44 195 VAL A N 1
ATOM 1374 C CA . VAL A 1 195 ? 4.293 12.331 -10.435 1.00 85.44 195 VAL A CA 1
ATOM 1375 C C . VAL A 1 195 ? 5.261 13.489 -10.650 1.00 85.44 195 VAL A C 1
ATOM 1377 O O . VAL A 1 195 ? 4.884 14.521 -11.204 1.00 85.44 195 VAL A O 1
ATOM 1380 N N . ASP A 1 196 ? 6.517 13.293 -10.265 1.00 86.44 196 ASP A N 1
ATOM 1381 C CA . ASP A 1 196 ? 7.630 14.172 -10.615 1.00 86.44 196 ASP A CA 1
ATOM 1382 C C . ASP A 1 196 ? 8.285 13.694 -11.921 1.00 86.44 196 ASP A C 1
ATOM 1384 O O . ASP A 1 196 ? 8.952 12.653 -11.973 1.00 86.44 196 ASP A O 1
ATOM 1388 N N . ALA A 1 197 ? 8.083 14.464 -12.993 1.00 87.50 197 ALA A N 1
ATOM 1389 C CA . ALA A 1 197 ? 8.613 14.147 -14.315 1.00 87.50 197 ALA A CA 1
ATOM 1390 C C . ALA A 1 197 ? 10.151 14.113 -14.345 1.00 87.50 197 ALA A C 1
ATOM 1392 O O . ALA A 1 197 ? 10.724 13.219 -14.962 1.00 87.50 197 ALA A O 1
ATOM 1393 N N . ALA A 1 198 ? 10.830 15.011 -13.624 1.00 88.31 198 ALA A N 1
ATOM 1394 C CA . ALA A 1 198 ? 12.291 15.058 -13.610 1.00 88.31 198 ALA A CA 1
ATOM 1395 C C . ALA A 1 198 ? 12.887 13.812 -12.936 1.00 88.31 198 ALA A C 1
ATOM 1397 O O . ALA A 1 198 ? 13.932 13.296 -13.350 1.00 88.31 198 ALA A O 1
ATOM 1398 N N . ARG A 1 199 ? 12.201 13.276 -11.921 1.00 87.62 199 ARG A N 1
ATOM 1399 C CA . ARG A 1 199 ? 12.577 12.000 -11.296 1.00 87.62 199 ARG A CA 1
ATOM 1400 C C . ARG A 1 199 ? 12.319 10.820 -12.224 1.00 87.62 199 ARG A C 1
ATOM 1402 O O . ARG A 1 199 ? 13.180 9.950 -12.322 1.00 87.62 199 ARG A O 1
ATOM 1409 N N . ALA A 1 200 ? 11.193 10.802 -12.936 1.00 89.75 200 ALA A N 1
ATOM 1410 C CA . ALA A 1 200 ? 10.935 9.781 -13.952 1.00 89.75 200 ALA A CA 1
ATOM 1411 C C . ALA A 1 200 ? 12.027 9.775 -15.039 1.00 89.75 200 ALA A C 1
ATOM 1413 O O . ALA A 1 200 ? 12.572 8.716 -15.356 1.00 89.75 200 ALA A O 1
ATOM 1414 N N . ASP A 1 201 ? 12.414 10.950 -15.539 1.00 88.81 201 ASP A N 1
ATOM 1415 C CA . ASP A 1 201 ? 13.489 11.102 -16.525 1.00 88.81 201 ASP A CA 1
ATOM 1416 C C . ASP A 1 201 ? 14.845 10.647 -15.976 1.00 88.81 201 ASP A C 1
ATOM 1418 O O . ASP A 1 201 ? 15.607 9.975 -16.675 1.00 88.81 201 ASP A O 1
ATOM 1422 N N . SER A 1 202 ? 15.118 10.923 -14.699 1.00 88.88 202 SER A N 1
ATOM 1423 C CA . SER A 1 202 ? 16.326 10.442 -14.016 1.00 88.88 202 SER A CA 1
ATOM 1424 C C . SER A 1 202 ? 16.381 8.909 -13.959 1.00 88.88 202 SER A C 1
ATOM 1426 O O . SER A 1 202 ? 17.436 8.324 -14.205 1.00 88.88 202 SER A O 1
ATOM 1428 N N . ILE A 1 203 ? 15.248 8.240 -13.704 1.00 90.75 203 ILE A N 1
ATOM 1429 C CA . ILE A 1 203 ? 15.168 6.769 -13.699 1.00 90.75 203 ILE A CA 1
ATOM 1430 C C . ILE A 1 203 ? 15.424 6.210 -15.100 1.00 90.75 203 ILE A C 1
ATOM 1432 O O . ILE A 1 203 ? 16.155 5.231 -15.252 1.00 90.75 203 ILE A O 1
ATOM 1436 N N . VAL A 1 204 ? 14.871 6.843 -16.138 1.00 90.31 204 VAL A N 1
ATOM 1437 C CA . VAL A 1 204 ? 15.120 6.440 -17.531 1.00 90.31 204 VAL A CA 1
ATOM 1438 C C . VAL A 1 204 ? 16.594 6.596 -17.893 1.00 90.31 204 VAL A C 1
ATOM 1440 O O . VAL A 1 204 ? 17.174 5.680 -18.474 1.00 90.31 204 VAL A O 1
ATOM 1443 N N . ALA A 1 205 ? 17.213 7.720 -17.527 1.00 89.62 205 ALA A N 1
ATOM 1444 C CA . ALA A 1 205 ? 18.629 7.964 -17.778 1.00 89.62 205 ALA A CA 1
ATOM 1445 C C . ALA A 1 205 ? 19.521 6.923 -17.081 1.00 89.62 205 ALA A C 1
ATOM 1447 O O . ALA A 1 205 ? 20.435 6.385 -17.708 1.00 89.62 205 ALA A O 1
ATOM 1448 N N . ALA A 1 206 ? 19.220 6.584 -15.822 1.00 90.44 206 ALA A N 1
ATOM 1449 C CA . ALA A 1 206 ? 19.944 5.561 -15.071 1.00 90.44 206 ALA A CA 1
ATOM 1450 C C . ALA A 1 206 ? 19.762 4.153 -15.668 1.00 90.44 206 ALA A C 1
ATOM 1452 O O . ALA A 1 206 ? 20.721 3.402 -15.812 1.00 90.44 206 ALA A O 1
ATOM 1453 N N . ALA A 1 207 ? 18.549 3.787 -16.083 1.00 91.62 207 ALA A N 1
ATOM 1454 C CA . ALA A 1 207 ? 18.308 2.506 -16.745 1.00 91.62 207 ALA A CA 1
ATOM 1455 C C . ALA A 1 207 ? 19.043 2.407 -18.098 1.00 91.62 207 ALA A C 1
ATOM 1457 O O . ALA A 1 207 ? 19.642 1.380 -18.421 1.00 91.62 207 ALA A O 1
ATOM 1458 N N . ALA A 1 208 ? 19.047 3.491 -18.878 1.00 90.06 208 ALA A N 1
ATOM 1459 C CA . ALA A 1 208 ? 19.705 3.564 -20.180 1.00 90.06 208 ALA A CA 1
ATOM 1460 C C . ALA A 1 208 ? 21.243 3.542 -20.107 1.00 90.06 208 ALA A C 1
ATOM 1462 O O . ALA A 1 208 ? 21.892 3.144 -21.083 1.00 90.06 208 ALA A O 1
ATOM 1463 N N . SER A 1 209 ? 21.83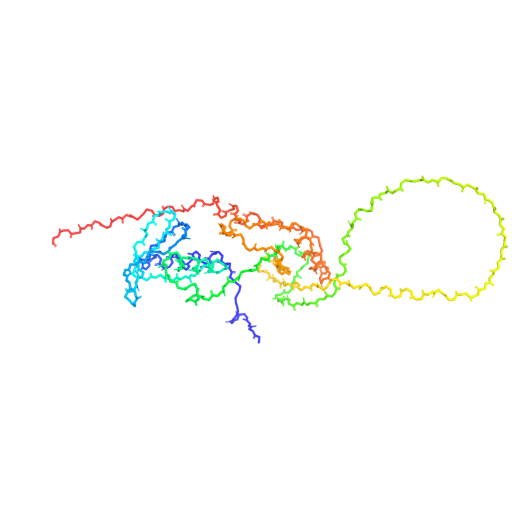5 3.980 -18.989 1.00 90.00 209 SER A N 1
ATOM 1464 C CA . SER A 1 209 ? 23.280 3.880 -18.758 1.00 90.00 209 SER A CA 1
ATOM 1465 C C . SER A 1 209 ? 23.708 2.464 -18.364 1.00 90.00 209 SER A C 1
ATOM 1467 O O . SER A 1 209 ? 24.810 2.052 -18.721 1.00 90.00 209 SER A O 1
ATOM 1469 N N . LEU A 1 210 ? 22.827 1.703 -17.705 1.00 89.75 210 LEU A N 1
ATOM 1470 C CA . LEU A 1 210 ? 23.063 0.305 -17.335 1.00 89.75 210 LEU A CA 1
ATOM 1471 C C . LEU A 1 210 ? 22.943 -0.656 -18.523 1.00 89.75 210 LEU A C 1
ATOM 1473 O O . LEU A 1 210 ? 23.729 -1.595 -18.637 1.00 89.75 210 LEU A O 1
ATOM 1477 N N . ALA A 1 211 ? 21.971 -0.439 -19.413 1.00 87.88 211 ALA A N 1
ATOM 1478 C CA . ALA A 1 211 ? 21.762 -1.304 -20.569 1.00 87.88 211 ALA A CA 1
ATOM 1479 C C . ALA A 1 211 ? 21.356 -0.507 -21.810 1.00 87.88 211 ALA A C 1
ATOM 1481 O O . ALA A 1 211 ? 20.343 0.194 -21.831 1.00 87.88 211 ALA A O 1
ATOM 1482 N N . SER A 1 212 ? 22.114 -0.674 -22.898 1.00 87.62 212 SER A N 1
ATOM 1483 C CA . SER A 1 212 ? 21.848 0.017 -24.163 1.00 87.62 212 SER A CA 1
ATOM 1484 C C . SER A 1 212 ? 20.463 -0.297 -24.724 1.00 87.62 212 SER A C 1
ATOM 1486 O O . SER A 1 212 ? 19.840 0.608 -25.268 1.00 87.62 212 SER A O 1
ATOM 1488 N N . CYS A 1 213 ? 19.947 -1.517 -24.529 1.00 88.75 213 CYS A N 1
ATOM 1489 C CA . CYS A 1 213 ? 18.610 -1.927 -24.969 1.00 88.75 213 CYS A CA 1
ATOM 1490 C C . CYS A 1 213 ? 17.462 -1.148 -24.302 1.00 88.75 213 CYS A C 1
ATOM 1492 O O . CYS A 1 213 ? 16.346 -1.162 -24.819 1.00 88.75 213 CYS A O 1
ATOM 1494 N N . LEU A 1 214 ? 17.732 -0.448 -23.194 1.00 88.62 214 LEU A N 1
ATOM 1495 C CA . LEU A 1 214 ? 16.786 0.420 -22.486 1.00 88.62 214 LEU A CA 1
ATOM 1496 C C . LEU A 1 214 ? 16.833 1.878 -22.972 1.00 88.62 214 LEU A C 1
ATOM 1498 O O . LEU A 1 214 ? 16.084 2.720 -22.478 1.00 88.62 214 LEU A O 1
ATOM 1502 N N . LYS A 1 215 ? 17.679 2.194 -23.963 1.00 83.69 215 LYS A N 1
ATOM 1503 C CA . LYS A 1 215 ? 17.677 3.498 -24.635 1.00 83.69 215 LYS A CA 1
ATOM 1504 C C . LYS A 1 215 ? 16.446 3.623 -25.542 1.00 83.69 215 LYS A C 1
ATOM 1506 O O . LYS A 1 215 ? 16.261 2.818 -26.456 1.00 83.69 215 LYS A O 1
ATOM 1511 N N . GLY A 1 216 ? 15.673 4.693 -25.347 1.00 62.03 216 GLY A N 1
ATOM 1512 C CA . GLY A 1 216 ? 14.603 5.123 -26.255 1.00 62.03 216 GLY A CA 1
ATOM 1513 C C . GLY A 1 216 ? 13.206 4.543 -25.972 1.00 62.03 216 GLY A C 1
ATOM 1514 O O . GLY A 1 216 ? 13.055 3.408 -25.546 1.00 62.03 216 GLY A O 1
ATOM 1515 N N . ARG A 1 217 ? 12.193 5.380 -26.255 1.00 53.56 217 ARG A N 1
ATOM 1516 C CA . ARG A 1 217 ? 10.727 5.217 -26.107 1.00 53.56 217 ARG A CA 1
ATOM 1517 C C . ARG A 1 217 ? 10.221 4.737 -24.740 1.00 53.56 217 ARG A C 1
ATOM 1519 O O . ARG A 1 217 ? 10.070 3.550 -24.466 1.00 53.56 217 ARG A O 1
ATOM 1526 N N . GLN A 1 218 ? 9.808 5.718 -23.937 1.00 54.34 218 GLN A N 1
ATOM 1527 C CA . GLN A 1 218 ? 8.933 5.496 -22.794 1.00 54.34 218 GLN A CA 1
ATOM 1528 C C . GLN A 1 218 ? 7.573 4.964 -23.253 1.00 54.34 218 GLN A C 1
ATOM 1530 O O . GLN A 1 218 ? 7.026 5.403 -24.267 1.00 54.34 218 GLN A O 1
ATOM 1535 N N . GLN A 1 219 ? 6.980 4.085 -22.454 1.00 53.97 219 GLN A N 1
ATOM 1536 C CA . GLN A 1 219 ? 5.534 4.097 -22.339 1.00 53.97 219 GLN A CA 1
ATOM 1537 C C . GLN A 1 219 ? 5.185 4.684 -20.981 1.00 53.97 219 GLN A C 1
ATOM 1539 O O . GLN A 1 219 ? 5.346 4.029 -19.954 1.00 53.97 219 GLN A O 1
ATOM 1544 N N . GLN A 1 220 ? 4.708 5.928 -20.984 1.00 52.66 220 GLN A N 1
ATOM 1545 C CA . GLN A 1 220 ? 4.106 6.564 -19.815 1.00 52.66 220 GLN A CA 1
ATOM 1546 C C . GLN A 1 220 ? 2.788 5.847 -19.483 1.00 52.66 220 GLN A C 1
ATOM 1548 O O . GLN A 1 220 ? 1.701 6.311 -19.799 1.00 52.66 220 GLN A O 1
ATOM 1553 N N . HIS A 1 221 ? 2.874 4.659 -18.885 1.00 50.53 221 HIS A N 1
ATOM 1554 C CA . HIS A 1 221 ? 1.704 3.854 -18.526 1.00 50.53 221 HIS A CA 1
ATOM 1555 C C . HIS A 1 221 ? 1.194 4.123 -17.106 1.00 50.53 221 HIS A C 1
ATOM 1557 O O . HIS A 1 221 ? 0.159 3.583 -16.714 1.00 50.53 221 HIS A O 1
ATOM 1563 N N . GLN A 1 222 ? 1.886 4.955 -16.322 1.00 50.34 222 GLN A N 1
ATOM 1564 C CA . GLN A 1 222 ? 1.577 5.092 -14.900 1.00 50.34 222 GLN A CA 1
ATOM 1565 C C . GLN A 1 222 ? 0.257 5.838 -14.646 1.00 50.34 222 GLN A C 1
ATOM 1567 O O . GLN A 1 222 ? -0.518 5.417 -13.789 1.00 50.34 222 GLN 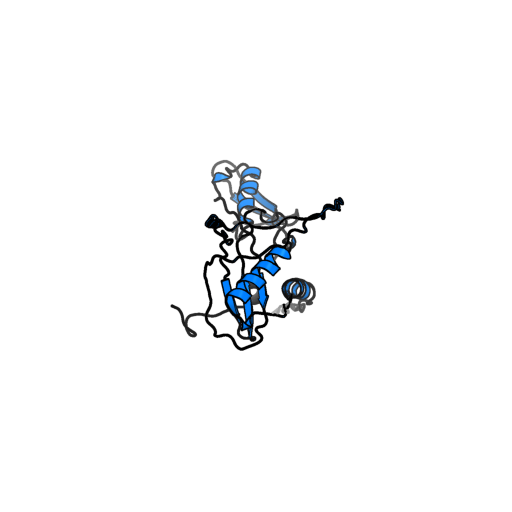A O 1
ATOM 1572 N N . GLN A 1 223 ? -0.074 6.851 -15.458 1.00 46.22 223 GLN A N 1
ATOM 1573 C CA . GLN A 1 223 ? -1.373 7.534 -15.366 1.00 46.22 223 GLN A CA 1
ATOM 1574 C C . GLN A 1 223 ? -2.531 6.664 -15.876 1.00 46.22 223 GLN A C 1
ATOM 1576 O O . GLN A 1 223 ? -3.627 6.695 -15.314 1.00 46.22 223 GLN A O 1
ATOM 1581 N N . GLN A 1 224 ? -2.283 5.824 -16.888 1.00 39.91 224 GLN A N 1
ATOM 1582 C CA . GLN A 1 224 ? -3.327 4.985 -17.470 1.00 39.91 224 GLN A CA 1
ATOM 1583 C C . GLN A 1 224 ? -3.781 3.879 -16.516 1.00 39.91 224 GLN A C 1
ATOM 1585 O O . GLN A 1 224 ? -4.972 3.617 -16.472 1.00 39.91 224 GLN A O 1
ATOM 1590 N N . GLN A 1 225 ? -2.911 3.272 -15.697 1.00 45.78 225 GLN A N 1
ATOM 1591 C CA . GLN A 1 225 ? -3.359 2.240 -14.745 1.00 45.78 225 GLN A CA 1
ATOM 1592 C C . GLN A 1 225 ? -4.261 2.795 -13.632 1.00 45.78 225 GLN A C 1
ATOM 1594 O O . GLN A 1 225 ? -5.218 2.122 -13.254 1.00 45.78 225 GLN A O 1
ATOM 1599 N N . GLN A 1 226 ? -4.016 4.013 -13.135 1.00 44.41 226 GLN A N 1
ATOM 1600 C CA . GLN A 1 226 ? -4.922 4.653 -12.172 1.00 44.41 226 GLN A CA 1
ATOM 1601 C C . GLN A 1 226 ? -6.246 5.065 -12.834 1.00 44.41 226 GLN A C 1
ATOM 1603 O O . GLN A 1 226 ? -7.308 4.776 -12.287 1.00 44.41 226 GLN A O 1
ATOM 1608 N N . GLN A 1 227 ? -6.207 5.642 -14.041 1.00 36.06 227 GLN A N 1
ATOM 1609 C CA . GLN A 1 227 ? -7.417 6.042 -14.772 1.00 36.06 227 GLN A CA 1
ATOM 1610 C C . GLN A 1 227 ? -8.258 4.841 -15.240 1.00 36.06 227 GLN A C 1
ATOM 1612 O O . GLN A 1 227 ? -9.466 4.838 -15.035 1.00 36.06 227 GLN A O 1
ATOM 1617 N N . HIS A 1 228 ? -7.655 3.774 -15.777 1.00 33.81 228 HIS A N 1
ATOM 1618 C CA . HIS A 1 228 ? -8.380 2.551 -16.151 1.00 33.81 228 HIS A CA 1
ATOM 1619 C C . HIS A 1 228 ? -8.973 1.842 -14.925 1.00 33.81 228 HIS A C 1
ATOM 1621 O O . HIS A 1 228 ? -10.065 1.289 -15.010 1.00 33.81 228 HIS A O 1
ATOM 1627 N N . GLN A 1 229 ? -8.299 1.870 -13.767 1.00 44.03 229 GLN A N 1
ATOM 1628 C CA . GLN A 1 229 ? -8.877 1.332 -12.529 1.00 44.03 229 GLN A CA 1
ATOM 1629 C C . GLN A 1 229 ? -10.052 2.158 -11.998 1.00 44.03 229 GLN A C 1
ATOM 1631 O O . GLN A 1 229 ? -10.918 1.578 -11.348 1.00 44.03 229 GLN A O 1
ATOM 1636 N N . GLN A 1 230 ? -10.087 3.466 -12.265 1.00 43.88 230 GLN A N 1
ATOM 1637 C CA . GLN A 1 230 ? -11.215 4.339 -11.927 1.00 43.88 230 GLN A CA 1
ATOM 1638 C C . GLN A 1 230 ? -12.367 4.246 -12.945 1.00 43.88 230 GLN A C 1
ATOM 1640 O O . GLN A 1 230 ? -13.508 4.513 -12.587 1.00 43.88 230 GLN A O 1
ATOM 1645 N N . GLN A 1 231 ? -12.090 3.854 -14.195 1.00 33.03 231 GLN A N 1
ATOM 1646 C CA . GLN A 1 231 ? -13.057 3.867 -15.304 1.00 33.03 231 GLN A CA 1
ATOM 1647 C C . GLN A 1 231 ? -13.681 2.505 -15.640 1.00 33.03 231 GLN A C 1
ATOM 1649 O O . GLN A 1 231 ? -14.612 2.458 -16.441 1.00 33.03 231 GLN A O 1
ATOM 1654 N N . GLN A 1 232 ? -13.209 1.392 -15.066 1.00 32.72 232 GLN A N 1
ATOM 1655 C CA . GLN A 1 232 ? -13.861 0.102 -15.301 1.00 32.72 232 GLN A CA 1
ATOM 1656 C C . GLN A 1 232 ? -15.112 -0.052 -14.422 1.00 32.72 232 GLN A C 1
ATOM 1658 O O . GLN A 1 232 ? -14.982 -0.071 -13.193 1.00 32.72 232 GLN A O 1
ATOM 1663 N N . PRO A 1 233 ? -16.318 -0.193 -15.012 1.00 31.91 233 PRO A N 1
ATOM 1664 C CA . PRO A 1 233 ? -17.511 -0.501 -14.243 1.00 31.91 233 PRO A CA 1
ATOM 1665 C C . PRO A 1 233 ? -17.325 -1.860 -13.569 1.00 31.91 233 PRO A C 1
ATOM 1667 O O . PRO A 1 233 ? -17.010 -2.864 -14.209 1.00 31.91 233 PRO A O 1
ATOM 1670 N N . VAL A 1 234 ? -17.506 -1.881 -12.252 1.00 41.03 234 VAL A N 1
ATOM 1671 C CA . VAL A 1 234 ? -17.570 -3.120 -11.479 1.00 41.03 234 VAL A CA 1
ATOM 1672 C C . VAL A 1 234 ? -18.817 -3.867 -11.966 1.00 41.03 234 VAL A C 1
ATOM 1674 O O . VAL A 1 234 ? -19.896 -3.270 -11.917 1.00 41.03 234 VAL A O 1
ATOM 1677 N N . PRO A 1 235 ? -18.734 -5.122 -12.448 1.00 32.75 235 PRO A N 1
ATOM 1678 C CA . PRO A 1 235 ? -19.937 -5.891 -12.719 1.00 32.75 235 PRO A CA 1
ATOM 1679 C C . PRO A 1 235 ? -20.708 -6.003 -11.405 1.00 32.75 235 PRO A C 1
ATOM 1681 O O . PRO A 1 235 ? -20.245 -6.605 -10.434 1.00 32.75 235 PRO A O 1
ATOM 1684 N N . CYS A 1 236 ? -21.856 -5.332 -11.358 1.00 30.58 236 CYS A N 1
ATOM 1685 C CA . CYS A 1 236 ? -22.792 -5.407 -10.255 1.00 30.58 236 CYS A CA 1
ATOM 1686 C C . CYS A 1 236 ? -23.358 -6.829 -10.261 1.00 30.58 236 CYS A C 1
ATOM 1688 O O . CYS A 1 236 ? -24.294 -7.134 -10.995 1.00 30.58 236 CYS A O 1
ATOM 1690 N N . PHE A 1 237 ? -22.742 -7.730 -9.499 1.00 34.78 237 PHE A N 1
ATOM 1691 C CA . PHE A 1 237 ? -23.351 -9.019 -9.220 1.00 34.78 237 PHE A CA 1
ATOM 1692 C C . PHE A 1 237 ? -24.492 -8.775 -8.235 1.00 34.78 237 PHE A C 1
ATOM 1694 O O . PHE A 1 237 ? -24.277 -8.588 -7.038 1.00 34.78 237 PHE A O 1
ATOM 1701 N N . GLN A 1 238 ? -25.711 -8.717 -8.771 1.00 28.59 238 GLN A N 1
ATOM 1702 C CA . GLN A 1 238 ? -26.930 -8.738 -7.977 1.00 28.59 238 GLN A CA 1
ATOM 1703 C C . GLN A 1 238 ? -27.008 -10.080 -7.246 1.00 28.59 238 GLN A C 1
ATOM 1705 O O . GLN A 1 238 ? -27.141 -11.133 -7.866 1.00 28.59 238 GLN A O 1
ATOM 1710 N N . ALA A 1 239 ? -26.916 -10.043 -5.920 1.00 32.00 239 ALA A N 1
ATOM 1711 C CA . ALA A 1 239 ? -27.221 -11.194 -5.088 1.00 32.00 239 ALA A CA 1
ATOM 1712 C C . ALA A 1 239 ? -28.747 -11.344 -5.007 1.00 32.00 239 ALA A C 1
ATOM 1714 O O . ALA A 1 239 ? -29.426 -10.562 -4.341 1.00 32.00 239 ALA A O 1
ATOM 1715 N N . THR A 1 240 ? -29.303 -12.339 -5.694 1.00 34.53 240 THR A N 1
ATOM 1716 C CA . THR A 1 240 ? -30.686 -12.770 -5.471 1.00 34.53 240 THR A CA 1
ATOM 1717 C C . THR A 1 240 ? -30.771 -13.491 -4.128 1.00 34.53 240 THR A C 1
ATOM 1719 O O . THR A 1 240 ? -30.067 -14.473 -3.892 1.00 34.53 240 THR A O 1
ATOM 1722 N N . LYS A 1 241 ? -31.636 -12.989 -3.245 1.00 29.09 241 LYS A N 1
ATOM 1723 C CA . LYS A 1 241 ? -31.983 -13.600 -1.956 1.00 29.09 241 LYS A CA 1
ATOM 1724 C C . LYS A 1 241 ? -32.566 -15.005 -2.200 1.00 29.09 241 LYS A C 1
ATOM 1726 O O . LYS A 1 241 ? -33.462 -15.112 -3.037 1.00 29.09 241 LYS A O 1
ATOM 1731 N N . PRO A 1 242 ? -32.116 -16.069 -1.510 1.00 37.47 242 PRO A N 1
ATOM 1732 C CA . PRO A 1 242 ? -32.791 -17.358 -1.601 1.00 37.47 242 PRO A CA 1
ATOM 1733 C C . PRO A 1 242 ? -34.197 -17.234 -0.998 1.00 37.47 242 PRO A C 1
ATOM 1735 O O . PRO A 1 242 ? -34.373 -16.648 0.075 1.00 37.47 242 PRO A O 1
ATOM 1738 N N . ALA A 1 243 ? -35.197 -17.735 -1.727 1.00 38.72 243 ALA A N 1
ATOM 1739 C CA . ALA A 1 243 ? -36.557 -17.878 -1.229 1.00 38.72 243 ALA A CA 1
ATOM 1740 C C . ALA A 1 243 ? -36.535 -18.806 -0.007 1.00 38.72 243 ALA A C 1
ATOM 1742 O O . ALA A 1 243 ? -35.895 -19.855 -0.034 1.00 38.72 243 ALA A O 1
ATOM 1743 N N . GLY A 1 244 ? -37.172 -18.377 1.082 1.00 34.53 244 GLY A N 1
ATOM 1744 C CA . GLY A 1 244 ? -37.344 -19.218 2.257 1.00 34.53 244 GLY A CA 1
ATOM 1745 C C . GLY A 1 244 ? -38.342 -20.320 1.935 1.00 34.53 244 GLY A C 1
ATOM 1746 O O . GLY A 1 244 ? -39.488 -20.012 1.615 1.00 34.53 244 GLY A O 1
ATOM 1747 N N . ASP A 1 245 ? -37.914 -21.574 2.036 1.00 36.94 245 ASP A N 1
ATOM 1748 C CA . ASP A 1 245 ? -38.844 -22.693 2.090 1.00 36.94 245 ASP A CA 1
ATOM 1749 C C . ASP A 1 245 ? -39.530 -22.684 3.456 1.00 36.94 245 ASP A C 1
ATOM 1751 O O . ASP A 1 245 ? -38.932 -22.941 4.501 1.00 36.94 245 ASP A O 1
ATOM 1755 N N . SER A 1 246 ? -40.805 -22.314 3.435 1.00 40.84 246 SER A N 1
ATOM 1756 C CA . SER A 1 246 ? -41.750 -22.552 4.512 1.00 40.84 246 SER A CA 1
ATOM 1757 C C . SER A 1 246 ? -42.409 -23.913 4.291 1.00 40.84 246 SER A C 1
ATOM 1759 O O . SER A 1 246 ? -43.253 -24.023 3.398 1.00 40.84 246 SER A O 1
ATOM 1761 N N . SER A 1 247 ? -42.041 -24.916 5.092 1.00 45.09 247 SER A N 1
ATOM 1762 C CA . SER A 1 247 ? -42.907 -25.968 5.673 1.00 45.09 247 SER A CA 1
ATOM 1763 C C . SER A 1 247 ? -42.086 -26.867 6.589 1.00 45.09 247 SER A C 1
ATOM 1765 O O . SER A 1 247 ? -41.066 -27.407 6.110 1.00 45.09 247 SER A O 1
#

Foldseek 3Di:
DDDPVGDDDDDVVVVVVVVVVVVVVVPDDDDDFDFQAFDWDDDDPPIFTQFTQTPNDTDGDRDDDDPQAQLSLSHLVRCVVVVHHSVVDDDHHDWDKDKFKFAFPDFDDQDKDWDKDQAADPPPDPPDDDDDDDDDDDDDDDDDDDDDDPPPPPPPRRDIWTKIWGQDPVRMIMIITDTPPVDGDDNVDDVPDDDDVVRHVVRLSVVCVVDVRSPDDTDPCPVVVVVVVVPDDDPPPDDDDDDDDDD

Organism: NCBI:txid47790